Protein 4G2V (pdb70)

Solvent-accessible surface area: 15703 Å² total; per-residue (Å²): 72,56,68,52,0,69,116,47,0,78,62,0,20,124,26,33,160,70,63,58,22,157,37,0,7,64,72,0,63,33,0,52,153,65,21,27,169,73,73,122,13,22,1,3,0,40,0,26,0,0,11,4,18,10,116,40,133,49,46,63,99,0,40,86,47,0,90,93,0,13,70,27,0,124,94,59,58,21,87,78,3,20,0,43,0,1,1,0,9,0,2,0,10,24,55,83,37,72,38,104,82,0,28,91,8,0,64,87,3,5,51,0,2,96,109,67,128,38,102,89,5,12,2,62,0,1,6,2,4,0,9,0,52,3,22,62,4,96,74,165,137,110,99,23,109,67,8,7,72,28,0,10,77,23,0,85,77,3,14,78,28,2,85,88,75,55,53,83,40,7,18,0,44,0,42,0,1,8,0,2,0,22,38,67,41,36,62,42,133,64,0,10,97,4,0,69,64,16,17,88,4,1,107,98,118,53,57,76,43,0,12,21,37,0,18,6,5,0,0,21,0,23,42,124,41,48,63,55,58,51,0,2,80,36,14,79,84,2,11,112,12,0,121,115,75,88,57,110,73,17,20,12,57,4,4,69,28,2,0,53,2,18,53,90,66,61,48,62,66,101,0,20,66,48,3,84,99,15,17,55,5,5,107,121,65,90,51,63,144,11,54,5,37,0,20,151,12,0,11,65,3,32,90,55,92,59,57,64,113,78,7,139,104,28,48,114,31,59,75,145,85,100,45,31,55,10,78,50,11,10,16,92,28,53,22,94,146,143

Structure (mmCIF, N/CA/C/O backbone):
data_4G2V
#
_entry.id   4G2V
#
_cell.length_a   93.835
_cell.length_b   93.835
_cell.length_c   172.863
_cell.angle_alpha   90.00
_cell.angle_beta   90.00
_cell.angle_gamma   120.00
#
_symmetry.space_group_name_H-M   'P 61 2 2'
#
loop_
_entity.id
_entity.type
_entity.pdbx_description
1 polymer 'G-protein-signaling modulator 2'
2 polymer 'peptide from FERM and PDZ domain-containing protein 1'
3 non-polymer GLYCEROL
4 non-polymer 2-[BIS-(2-HYDROXY-ETHYL)-AMINO]-2-HYDROXYMETHYL-PROPANE-1,3-DIOL
5 non-polymer 'CHLORIDE ION'
6 water water
#
loop_
_atom_site.group_PDB
_atom_site.id
_atom_site.type_symbol
_atom_site.label_atom_id
_atom_site.label_alt_id
_atom_site.label_comp_id
_atom_site.label_asym_id
_atom_site.label_entity_id
_atom_site.label_seq_id
_atom_site.pdbx_PDB_ins_code
_atom_site.Cartn_x
_atom_site.Cartn_y
_atom_site.Cartn_z
_atom_site.occupancy
_atom_site.B_iso_or_equiv
_atom_site.auth_seq_id
_atom_site.auth_comp_id
_atom_site.auth_asym_id
_atom_site.auth_atom_id
_atom_site.pdbx_PDB_model_num
ATOM 1 N N . GLY A 1 3 ? -31.049 -32.389 -13.275 1.00 96.57 13 GLY A N 1
ATOM 2 C CA . GLY A 1 3 ? -29.897 -33.269 -13.235 1.00 93.56 13 GLY A CA 1
ATOM 3 C C . GLY A 1 3 ? -28.686 -32.640 -12.570 1.00 91.04 13 GLY A C 1
ATOM 4 O O . GLY A 1 3 ? -27.560 -33.102 -12.749 1.00 92.49 13 GLY A O 1
ATOM 5 N N . SER A 1 4 ? -28.917 -31.583 -11.796 1.00 86.43 14 SER A N 1
ATOM 6 C CA . SER A 1 4 ? -27.834 -30.882 -11.111 1.00 84.65 14 SER A CA 1
ATOM 7 C C . SER A 1 4 ? -27.322 -31.635 -9.881 1.00 82.82 14 SER A C 1
ATOM 8 O O . SER A 1 4 ? -26.110 -31.754 -9.680 1.00 71.83 14 SER A O 1
ATOM 11 N N . ALA A 1 5 ? -28.243 -32.135 -9.059 1.00 89.21 15 ALA A N 1
ATOM 12 C CA . ALA A 1 5 ? -27.875 -32.875 -7.853 1.00 83.44 15 ALA A CA 1
ATOM 13 C C . ALA A 1 5 ? -27.160 -34.168 -8.220 1.00 80.59 15 ALA A C 1
ATOM 14 O O . ALA A 1 5 ? -26.136 -34.513 -7.630 1.00 73.52 15 ALA A O 1
ATOM 16 N N . SER A 1 6 ? -27.712 -34.874 -9.204 1.00 84.06 16 SER A N 1
ATOM 17 C CA . SER A 1 6 ? -27.098 -36.081 -9.742 1.00 82.05 16 SER A CA 1
ATOM 18 C C . SER A 1 6 ? -25.688 -35.779 -10.248 1.00 68.94 16 SER A C 1
ATOM 19 O O . SER A 1 6 ? -24.765 -36.573 -10.066 1.00 64.90 16 SER A O 1
ATOM 22 N N . CYS A 1 7 ? -25.534 -34.625 -10.888 1.00 63.14 17 CYS A N 1
ATOM 23 C CA . CYS A 1 7 ? -24.232 -34.180 -11.366 1.00 65.17 17 CYS A CA 1
ATOM 24 C C . CYS A 1 7 ? -23.304 -33.919 -10.187 1.00 60.90 17 CYS A C 1
ATOM 25 O O . CYS A 1 7 ? -22.185 -34.428 -10.136 1.00 61.62 17 CYS A O 1
ATOM 28 N N . LEU A 1 8 ? -23.782 -33.124 -9.238 1.00 57.40 18 LEU A N 1
ATOM 29 C CA . LEU A 1 8 ? -23.050 -32.878 -8.004 1.00 62.98 18 LEU A CA 1
ATOM 30 C C . LEU A 1 8 ? -22.610 -34.200 -7.371 1.00 60.95 18 LEU A C 1
ATOM 31 O O . LEU A 1 8 ? -21.443 -34.373 -7.021 1.00 63.45 18 LEU A O 1
ATOM 36 N N . GLU A 1 9 ? -23.549 -35.135 -7.246 1.00 53.87 19 GLU A N 1
ATOM 37 C CA . GLU A 1 9 ? -23.272 -36.432 -6.629 1.00 62.51 19 GLU A CA 1
ATOM 38 C C . GLU A 1 9 ? -22.216 -37.243 -7.383 1.00 65.19 19 GLU A C 1
ATOM 39 O O . GLU A 1 9 ? -21.265 -37.748 -6.784 1.00 65.83 19 GLU A O 1
ATOM 45 N N . LEU A 1 10 ? -22.386 -37.368 -8.696 1.00 69.80 20 LEU A N 1
ATOM 46 C CA . LEU A 1 10 ? -21.436 -38.110 -9.519 1.00 65.69 20 LEU A CA 1
ATOM 47 C C . LEU A 1 10 ? -20.029 -37.519 -9.433 1.00 51.20 20 LEU A C 1
ATOM 48 O O . LEU A 1 10 ? -19.039 -38.251 -9.400 1.00 49.68 20 LEU A O 1
ATOM 53 N N . ALA A 1 11 ? -19.941 -36.195 -9.396 1.00 45.31 21 ALA A N 1
ATOM 54 C CA . ALA A 1 11 ? -18.643 -35.534 -9.321 1.00 59.47 21 ALA A CA 1
ATOM 55 C C . ALA A 1 11 ? -17.968 -35.808 -7.973 1.00 61.59 21 ALA A C 1
ATOM 56 O O . ALA A 1 11 ? -16.745 -35.945 -7.894 1.00 52.08 21 ALA A O 1
ATOM 58 N N . LEU A 1 12 ? -18.773 -35.902 -6.919 1.00 62.12 22 LEU A N 1
ATOM 59 C CA . LEU A 1 12 ? -18.257 -36.242 -5.599 1.00 59.30 22 LEU A CA 1
ATOM 60 C C . LEU A 1 12 ? -17.578 -37.607 -5.586 1.00 62.21 22 LEU A C 1
ATOM 61 O O . LEU A 1 12 ? -16.556 -37.788 -4.922 1.00 63.43 22 LEU A O 1
ATOM 66 N N . GLU A 1 13 ? -18.148 -38.568 -6.310 1.00 61.73 23 GLU A N 1
ATOM 67 C CA . GLU A 1 13 ? -17.537 -39.889 -6.414 1.00 57.75 23 GLU A CA 1
ATOM 68 C C . GLU A 1 13 ? -16.187 -39.788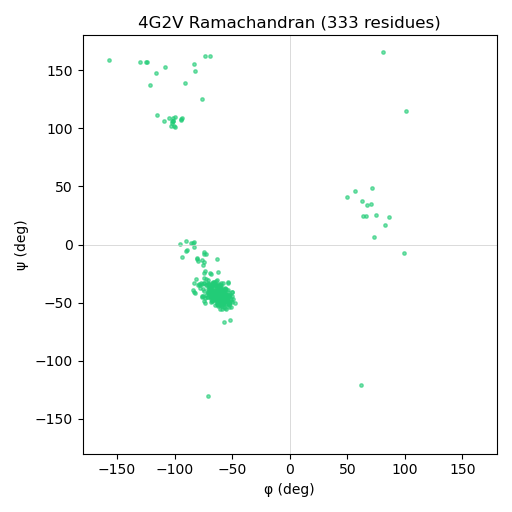 -7.104 1.00 59.75 23 GLU A C 1
ATOM 69 O O . GLU A 1 13 ? -15.202 -40.378 -6.654 1.00 65.61 23 GLU A O 1
ATOM 75 N N . GLY A 1 14 ? -16.154 -39.029 -8.195 1.00 56.89 24 GLY A N 1
ATOM 76 C CA . GLY A 1 14 ? -14.935 -38.826 -8.955 1.00 53.24 24 GLY A CA 1
ATOM 77 C C . GLY A 1 14 ? -13.844 -38.179 -8.126 1.00 55.65 24 GLY A C 1
ATOM 78 O O . GLY A 1 14 ? -12.698 -38.630 -8.143 1.00 62.32 24 GLY A O 1
ATOM 79 N N . GLU A 1 15 ? -14.201 -37.124 -7.398 1.00 55.81 25 GLU A N 1
ATOM 80 C CA . GLU A 1 15 ? -13.258 -36.457 -6.502 1.00 60.77 25 GLU A CA 1
ATOM 81 C C . GLU A 1 15 ? -12.689 -37.435 -5.489 1.00 58.17 25 GLU A C 1
ATOM 82 O O . GLU A 1 15 ? -11.488 -37.449 -5.226 1.00 58.02 25 GLU A O 1
ATOM 88 N N . ARG A 1 16 ? -13.565 -38.251 -4.920 1.00 56.67 26 ARG A N 1
ATOM 89 C CA . ARG A 1 16 ? -13.154 -39.210 -3.911 1.00 63.44 26 ARG A CA 1
ATOM 90 C C . ARG A 1 16 ? -12.159 -40.202 -4.498 1.00 69.89 26 ARG A C 1
ATOM 91 O O . ARG A 1 16 ? -11.120 -40.480 -3.900 1.00 72.07 26 ARG A O 1
ATOM 99 N N . LEU A 1 17 ? -12.480 -40.722 -5.678 1.00 67.47 27 LEU A N 1
ATOM 100 C CA . LEU A 1 17 ? -11.660 -41.747 -6.315 1.00 64.88 27 LEU A CA 1
ATOM 101 C C . LEU A 1 17 ? -10.285 -41.237 -6.735 1.00 62.05 27 LEU A C 1
ATOM 102 O O . LEU A 1 17 ? -9.285 -41.941 -6.595 1.00 66.28 27 LEU A O 1
ATOM 107 N N . CYS A 1 18 ? -10.232 -40.013 -7.248 1.00 60.50 28 CYS A N 1
ATOM 108 C CA . CYS A 1 18 ? -8.961 -39.438 -7.675 1.00 67.28 28 CYS A CA 1
ATOM 109 C C . CYS A 1 18 ? -8.062 -39.168 -6.479 1.00 68.87 28 CYS A C 1
ATOM 110 O O . CYS A 1 18 ? -6.860 -39.431 -6.527 1.00 72.72 28 CYS A O 1
ATOM 113 N N . LYS A 1 19 ? -8.651 -38.638 -5.411 1.00 66.55 29 LYS A N 1
ATOM 114 C CA . LYS A 1 19 ? -7.936 -38.455 -4.154 1.00 67.28 29 LYS A CA 1
ATOM 115 C C . LYS A 1 19 ? -7.584 -39.828 -3.598 1.00 76.31 29 LYS A C 1
ATOM 116 O O . LYS A 1 19 ? -6.526 -40.020 -2.998 1.00 70.48 29 LYS A O 1
ATOM 122 N N . SER A 1 20 ? -8.478 -40.785 -3.830 1.00 83.85 30 SER A N 1
ATOM 123 C CA . SER A 1 20 ? -8.271 -42.170 -3.425 1.00 84.86 30 SER A CA 1
ATOM 124 C C . SER A 1 20 ? -7.072 -42.797 -4.133 1.00 84.28 30 SER A C 1
ATOM 125 O O . SER A 1 20 ? -6.611 -43.873 -3.755 1.00 79.32 30 SER A O 1
ATOM 128 N N . GLY A 1 21 ? -6.575 -42.128 -5.166 1.00 88.67 31 GLY A N 1
ATOM 129 C CA . GLY A 1 21 ? -5.403 -42.606 -5.873 1.00 88.23 31 GLY A CA 1
ATOM 130 C C . GLY A 1 21 ? -5.717 -43.347 -7.157 1.00 86.62 31 GLY A C 1
ATOM 131 O O . GLY A 1 21 ? -4.811 -43.701 -7.912 1.00 86.78 31 GLY A O 1
ATOM 132 N N . ASP A 1 22 ? -6.996 -43.596 -7.413 1.00 85.18 32 ASP A N 1
ATOM 133 C CA . ASP A 1 22 ? -7.372 -44.205 -8.678 1.00 88.04 32 ASP A CA 1
ATOM 134 C C . ASP A 1 22 ? -8.083 -43.186 -9.567 1.00 80.31 32 ASP A C 1
ATOM 135 O O . ASP A 1 22 ? -9.249 -42.854 -9.349 1.00 75.05 32 ASP A O 1
ATOM 140 N N . CYS A 1 23 ? -7.377 -42.725 -10.595 1.00 74.05 33 CYS A N 1
ATOM 141 C CA . CYS A 1 23 ? -7.916 -41.729 -11.514 1.00 68.76 33 CYS A CA 1
ATOM 142 C C . CYS A 1 23 ? -8.821 -42.343 -12.583 1.00 59.74 33 CYS A C 1
ATOM 143 O O . CYS A 1 23 ? -9.748 -41.696 -13.069 1.00 54.15 33 CYS A O 1
ATOM 146 N N . ARG A 1 24 ? -8.553 -43.593 -12.943 1.00 58.93 34 ARG A N 1
ATOM 147 C CA . ARG A 1 24 ? -9.332 -44.262 -13.979 1.00 67.09 34 ARG A CA 1
ATOM 148 C C . ARG A 1 24 ? -10.833 -44.207 -13.692 1.00 66.87 34 ARG A C 1
ATOM 149 O O . ARG A 1 24 ? -11.612 -43.758 -14.532 1.00 72.43 34 ARG A O 1
ATOM 157 N N . ALA A 1 25 ? -11.234 -44.651 -12.504 1.00 61.27 35 ALA A N 1
ATOM 158 C CA . ALA A 1 25 ? -12.651 -44.680 -12.144 1.00 61.79 35 ALA A CA 1
ATOM 159 C C . ALA A 1 25 ? -13.215 -43.280 -11.913 1.00 62.13 35 ALA A C 1
ATOM 160 O O . ALA A 1 25 ? -14.335 -42.977 -12.324 1.00 64.60 35 ALA A O 1
ATOM 162 N N . GLY A 1 26 ? -12.439 -42.431 -11.248 1.00 61.44 36 GLY A N 1
ATOM 163 C CA . GLY A 1 26 ? -12.856 -41.063 -11.004 1.00 57.74 36 GLY A CA 1
ATOM 164 C C . GLY A 1 26 ? -13.203 -40.353 -12.297 1.00 56.60 36 GLY A C 1
ATOM 165 O O . GLY A 1 26 ? -14.228 -39.674 -12.390 1.00 56.39 36 GLY A O 1
ATOM 166 N N . VAL A 1 27 ? -12.345 -40.513 -13.299 1.00 56.06 37 VAL A N 1
ATOM 167 C CA . VAL A 1 27 ? -12.592 -39.936 -14.613 1.00 51.52 37 VAL A CA 1
ATOM 168 C C . VAL A 1 27 ? -13.970 -40.327 -15.130 1.00 52.62 37 VAL A C 1
ATOM 169 O O . VAL A 1 27 ? -14.744 -39.470 -15.552 1.00 56.82 37 VAL A O 1
ATOM 173 N N . SER A 1 28 ? -14.275 -41.623 -15.088 1.00 51.33 38 SER A N 1
ATOM 174 C CA . SER A 1 28 ? -15.562 -42.120 -15.571 1.00 55.05 38 SER A CA 1
ATOM 175 C C . SER A 1 28 ? -16.731 -41.450 -14.856 1.00 56.58 38 SER A C 1
ATOM 176 O O . SER A 1 28 ? -17.753 -41.146 -15.473 1.00 59.15 38 SER A O 1
ATOM 179 N N . PHE A 1 29 ? -16.579 -41.225 -13.554 1.00 50.11 39 PHE A N 1
ATOM 180 C CA . PHE A 1 29 ? -17.614 -40.559 -12.771 1.00 53.01 39 PHE A CA 1
ATOM 181 C C . PHE A 1 29 ? -17.710 -39.067 -13.089 1.00 54.97 39 PHE A C 1
ATOM 182 O O . PHE A 1 29 ? -18.799 -38.495 -13.064 1.00 60.21 39 PHE A O 1
ATOM 190 N N . PHE A 1 30 ? -16.576 -38.436 -13.379 1.00 54.61 40 PHE A N 1
ATOM 191 C CA . PHE A 1 30 ? -16.591 -37.054 -13.855 1.00 53.34 40 PHE A CA 1
ATOM 192 C C . PHE A 1 30 ? -17.249 -36.975 -15.227 1.00 50.06 40 PHE A C 1
ATOM 193 O O . PHE A 1 30 ? -18.054 -36.080 -15.490 1.00 49.85 40 PHE A O 1
ATOM 201 N N . GLU A 1 31 ? -16.904 -37.915 -16.100 1.00 45.79 41 GLU A N 1
ATOM 202 C CA . GLU A 1 31 ? -17.473 -37.941 -17.445 1.00 53.25 41 GLU A CA 1
ATOM 203 C C . GLU A 1 31 ? -18.965 -38.213 -17.369 1.00 58.39 41 GLU A C 1
ATOM 204 O O . GLU A 1 31 ? -19.737 -37.725 -18.188 1.00 58.19 41 GLU A O 1
ATOM 210 N N . ALA A 1 32 ? -19.362 -38.998 -16.373 1.00 65.58 42 ALA A N 1
ATOM 211 C CA . ALA A 1 32 ? -20.769 -39.246 -16.117 1.00 64.21 42 ALA A CA 1
ATOM 212 C C . ALA A 1 32 ? -21.438 -37.945 -15.702 1.00 57.83 42 ALA A C 1
ATOM 213 O O . ALA A 1 32 ? -22.502 -37.587 -16.209 1.00 58.61 42 ALA A O 1
ATOM 215 N N . ALA A 1 33 ? -20.802 -37.237 -14.777 1.00 53.23 43 ALA A N 1
ATOM 216 C CA . ALA A 1 33 ? -21.334 -35.973 -14.292 1.00 51.36 43 ALA A CA 1
ATOM 217 C C . ALA A 1 33 ? -21.527 -35.006 -15.453 1.00 60.51 43 ALA A C 1
ATOM 218 O O . ALA A 1 33 ? -22.565 -34.356 -15.561 1.00 70.13 43 ALA A O 1
ATOM 220 N N . VAL A 1 34 ? -20.527 -34.921 -16.326 1.00 58.77 44 VAL A N 1
ATOM 221 C CA . VAL A 1 34 ? -20.625 -34.080 -17.514 1.00 61.38 44 VAL A CA 1
ATOM 222 C C . VAL A 1 34 ? -21.820 -34.496 -18.365 1.00 56.74 44 VAL A C 1
ATOM 223 O O . VAL A 1 34 ? -22.602 -33.656 -18.809 1.00 61.52 44 VAL A O 1
ATOM 227 N N . GLN A 1 35 ? -21.949 -35.798 -18.589 1.00 54.42 45 GLN A N 1
ATOM 228 C CA . GLN A 1 35 ? -23.029 -36.340 -19.409 1.00 54.75 45 GLN A CA 1
ATOM 229 C C . GLN A 1 35 ? -24.408 -35.988 -18.851 1.00 55.99 45 GLN A C 1
ATOM 230 O O . GLN A 1 35 ? -25.356 -35.777 -19.606 1.00 58.66 45 GLN A O 1
ATOM 236 N N . VAL A 1 36 ? -24.515 -35.933 -17.526 1.00 60.83 46 VAL A N 1
ATOM 237 C CA . VAL A 1 36 ? -25.761 -35.551 -16.872 1.00 63.55 46 VAL A CA 1
ATOM 238 C C . VAL A 1 36 ? -26.004 -34.046 -16.962 1.00 65.16 46 VAL A C 1
ATOM 239 O O . VAL A 1 36 ? -27.137 -33.601 -17.149 1.00 71.84 46 VAL A O 1
ATOM 243 N N . GLY A 1 37 ? -24.936 -33.268 -16.827 1.00 61.75 47 GLY A N 1
ATOM 244 C CA . GLY A 1 37 ? -25.016 -31.826 -16.984 1.00 58.14 47 GLY A CA 1
ATOM 245 C C . GLY A 1 37 ? -25.532 -31.072 -15.771 1.00 58.54 47 GLY A C 1
ATOM 246 O O . GLY A 1 37 ? -26.088 -31.664 -14.842 1.00 51.71 47 GLY A O 1
ATOM 247 N N . THR A 1 38 ? -25.331 -29.757 -15.782 1.00 56.27 48 THR A N 1
ATOM 248 C CA . THR A 1 38 ? -25.822 -28.880 -14.724 1.00 60.50 48 THR A CA 1
ATOM 249 C C . THR A 1 38 ? -25.974 -27.453 -15.227 1.00 60.68 48 THR A C 1
ATOM 250 O O . THR A 1 38 ? -25.332 -27.055 -16.197 1.00 61.17 48 THR A O 1
ATOM 254 N N . GLU A 1 39 ? -26.796 -26.673 -14.537 1.00 66.45 49 GLU A N 1
ATOM 255 C CA . GLU A 1 39 ? -27.004 -25.280 -14.905 1.00 71.59 49 GLU A CA 1
ATOM 256 C C . GLU A 1 39 ? -25.985 -24.372 -14.212 1.00 67.69 49 GLU A C 1
ATOM 257 O O . GLU A 1 39 ? -25.924 -23.174 -14.484 1.00 65.00 49 GLU A O 1
ATOM 263 N N . ASP A 1 40 ? -25.167 -24.952 -13.337 1.00 67.30 50 ASP A N 1
ATOM 264 C CA . ASP A 1 40 ? -24.185 -24.173 -12.593 1.00 70.37 50 ASP A CA 1
ATOM 265 C C . ASP A 1 40 ? -22.811 -24.311 -13.241 1.00 61.33 50 ASP A C 1
ATOM 266 O O . ASP A 1 40 ? -22.168 -25.359 -13.160 1.00 52.09 50 ASP A O 1
ATOM 271 N N . LEU A 1 41 ? -22.355 -23.226 -13.857 1.00 60.89 51 LEU A N 1
ATOM 272 C CA . LEU A 1 41 ? -21.159 -23.260 -14.688 1.00 58.08 51 LEU A CA 1
ATOM 273 C C . LEU A 1 41 ? -19.872 -23.357 -13.870 1.00 56.02 51 LEU A C 1
ATOM 274 O O . LEU A 1 41 ? -18.846 -23.808 -14.372 1.00 55.42 51 LEU A O 1
ATOM 279 N N . LYS A 1 42 ? -19.927 -22.945 -12.609 1.00 62.40 52 LYS A N 1
ATOM 280 C CA . LYS A 1 42 ? -18.754 -23.043 -11.749 1.00 59.74 52 LYS A CA 1
ATOM 281 C C . LYS A 1 42 ? -18.516 -24.494 -11.338 1.00 53.68 52 LYS A C 1
ATOM 282 O O . LYS A 1 42 ? -17.379 -24.903 -11.108 1.00 55.88 52 LYS A O 1
ATOM 288 N N . THR A 1 43 ? -19.593 -25.270 -11.262 1.00 53.86 53 THR A N 1
ATOM 289 C CA . THR A 1 43 ? -19.490 -26.695 -10.965 1.00 47.52 53 THR A CA 1
ATOM 290 C C . THR A 1 43 ? -18.895 -27.443 -12.151 1.00 51.34 53 THR A C 1
ATOM 291 O O . THR A 1 43 ? -18.017 -28.288 -11.980 1.00 54.04 53 THR A O 1
ATOM 295 N N . LEU A 1 44 ? -19.376 -27.126 -13.352 1.00 50.86 54 LEU A N 1
ATOM 296 C CA . LEU A 1 44 ? -18.816 -27.693 -14.578 1.00 47.49 54 LEU A CA 1
ATOM 297 C C . LEU A 1 44 ? -17.334 -27.365 -14.693 1.00 42.44 54 LEU A C 1
ATOM 298 O O . LEU A 1 44 ? -16.519 -28.225 -15.027 1.00 44.17 54 LEU A O 1
ATOM 303 N N . SER A 1 45 ? -16.998 -26.110 -14.419 1.00 40.36 55 SER A N 1
ATOM 304 C CA . SER A 1 45 ? -15.612 -25.666 -14.401 1.00 45.51 55 SER A CA 1
ATOM 305 C C . SER A 1 45 ? -14.760 -26.581 -13.523 1.00 43.19 55 SER A C 1
ATOM 306 O O . SER A 1 45 ? -13.735 -27.109 -13.968 1.00 41.70 55 SER A O 1
ATOM 309 N N . ALA A 1 46 ? -15.193 -26.774 -12.279 1.00 34.06 56 ALA A N 1
ATOM 310 C CA . ALA A 1 46 ? -14.472 -27.629 -11.342 1.00 36.18 56 ALA A CA 1
ATOM 311 C C . ALA A 1 46 ? -14.326 -29.031 -11.911 1.00 39.35 56 ALA A C 1
ATOM 312 O O . ALA A 1 46 ? -13.269 -29.654 -11.808 1.00 42.39 56 ALA A O 1
ATOM 314 N N . ILE A 1 47 ? -15.399 -29.522 -12.516 1.00 38.86 57 ILE A N 1
ATOM 315 C CA . ILE A 1 47 ? -15.392 -30.840 -13.130 1.00 45.36 57 ILE A CA 1
ATOM 316 C C . ILE A 1 47 ? -14.389 -30.927 -14.279 1.00 38.65 57 ILE A C 1
ATOM 317 O O . ILE A 1 47 ? -13.582 -31.855 -14.336 1.00 39.44 57 ILE A O 1
ATOM 322 N N . TYR A 1 48 ? -14.437 -29.954 -15.184 1.00 41.65 58 TYR A N 1
ATOM 323 C CA . TYR A 1 48 ? -13.466 -29.874 -16.274 1.00 41.43 58 TYR A CA 1
ATOM 324 C C . TYR A 1 48 ? -12.039 -29.871 -15.735 1.00 39.85 58 TYR A C 1
ATOM 325 O O . TYR A 1 48 ? -11.172 -30.598 -16.225 1.00 38.51 58 TYR A O 1
ATOM 334 N N . SER A 1 49 ? -11.802 -29.041 -14.724 1.00 38.03 59 SER A N 1
ATOM 335 C CA . SER A 1 49 ? -10.469 -28.900 -14.156 1.00 35.56 59 SER A CA 1
ATOM 336 C C . SER A 1 49 ? -9.950 -30.228 -13.614 1.00 36.07 59 SER A C 1
ATOM 337 O O . SER A 1 49 ? -8.781 -30.567 -13.794 1.00 43.25 59 SER A O 1
ATOM 340 N N . GLN A 1 50 ? -10.822 -30.983 -12.957 1.00 33.62 60 GLN A N 1
ATOM 341 C CA . GLN A 1 50 ? -10.416 -32.256 -12.366 1.00 42.41 60 GLN A CA 1
ATOM 342 C C . GLN A 1 50 ? -10.260 -33.363 -13.406 1.00 43.04 60 GLN A C 1
ATOM 343 O O . GLN A 1 50 ? -9.388 -34.222 -13.276 1.00 48.15 60 GLN A O 1
ATOM 349 N N . LEU A 1 51 ? -11.089 -33.333 -14.446 1.00 40.50 61 LEU A N 1
ATOM 350 C CA . LEU A 1 51 ? -10.878 -34.221 -15.584 1.00 44.26 61 LEU A CA 1
ATOM 351 C C . LEU A 1 51 ? -9.503 -33.966 -16.199 1.00 44.67 61 LEU A C 1
ATOM 352 O O . LEU A 1 51 ? -8.787 -34.904 -16.555 1.00 44.69 61 LEU A O 1
ATOM 357 N N . GLY A 1 52 ? -9.130 -32.693 -16.294 1.00 38.20 62 GLY A N 1
ATOM 358 C CA . GLY A 1 52 ? -7.848 -32.314 -16.859 1.00 40.16 62 GLY A CA 1
ATOM 359 C C . GLY A 1 52 ? -6.659 -32.792 -16.046 1.00 39.81 62 GLY A C 1
ATOM 360 O O . GLY A 1 52 ? -5.670 -33.281 -16.599 1.00 39.89 62 GLY A O 1
ATOM 361 N N . ASN A 1 53 ? -6.746 -32.650 -14.728 1.00 35.00 63 ASN A N 1
ATOM 362 C CA . ASN A 1 53 ? -5.663 -33.092 -13.851 1.00 37.43 63 ASN A CA 1
ATOM 363 C C . ASN A 1 53 ? -5.522 -34.606 -13.813 1.00 36.53 63 ASN A C 1
ATOM 364 O O . ASN A 1 53 ? -4.411 -35.134 -13.838 1.00 40.05 63 ASN A O 1
ATOM 369 N N . ALA A 1 54 ? -6.651 -35.302 -13.767 1.00 37.94 64 ALA A N 1
ATOM 370 C CA . ALA A 1 54 ? -6.649 -36.759 -13.796 1.00 41.63 64 ALA A CA 1
ATOM 371 C C . ALA A 1 54 ? -6.015 -37.293 -15.084 1.00 47.39 64 ALA A C 1
ATOM 372 O O . ALA A 1 54 ? -5.135 -38.158 -15.045 1.00 46.46 64 ALA A O 1
A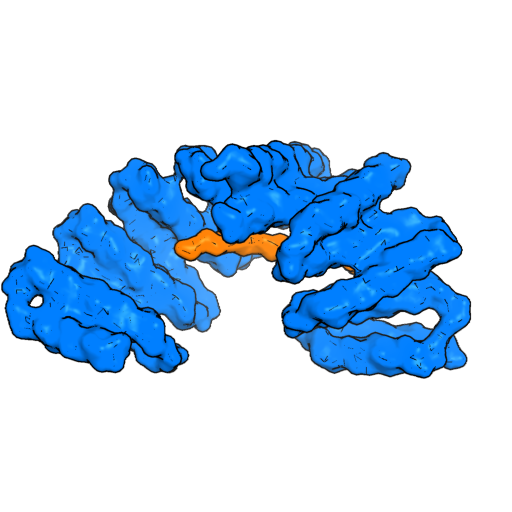TOM 374 N N . TYR A 1 55 ? -6.454 -36.778 -16.227 1.00 44.80 65 TYR A N 1
ATOM 375 C CA . TYR A 1 55 ? -5.896 -37.244 -17.494 1.00 44.42 65 TYR A CA 1
ATOM 376 C C . TYR A 1 55 ? -4.423 -36.894 -17.604 1.00 45.48 65 TYR A C 1
ATOM 377 O O . TYR A 1 55 ? -3.637 -37.647 -18.184 1.00 41.23 65 TYR A O 1
ATOM 386 N N . PHE A 1 56 ? -4.051 -35.753 -17.033 1.00 45.45 66 PHE A N 1
ATOM 387 C CA . PHE A 1 56 ? -2.653 -35.349 -16.989 1.00 48.85 66 PHE A CA 1
ATOM 388 C C . PHE A 1 56 ? -1.847 -36.362 -16.182 1.00 50.97 66 PHE A C 1
ATOM 389 O O . PHE A 1 56 ? -0.760 -36.776 -16.588 1.00 48.35 66 PHE A O 1
ATOM 397 N N . TYR A 1 57 ? -2.390 -36.759 -15.036 1.00 48.84 67 TYR A N 1
ATOM 398 C CA . TYR A 1 57 ? -1.711 -37.716 -14.175 1.00 54.55 67 TYR A CA 1
ATOM 399 C C . TYR A 1 57 ? -1.801 -39.124 -14.753 1.00 47.08 67 TYR A C 1
ATOM 400 O O . TYR A 1 57 ? -0.937 -39.959 -14.499 1.00 48.04 67 TYR A O 1
ATOM 409 N N . LEU A 1 58 ? -2.824 -39.361 -15.570 1.00 49.06 68 LEU A N 1
ATOM 410 C CA . LEU A 1 58 ? -2.960 -40.626 -16.291 1.00 54.41 68 LEU A CA 1
ATOM 411 C C . LEU A 1 58 ? -2.130 -40.610 -17.572 1.00 52.53 68 LEU A C 1
ATOM 412 O O . LEU A 1 58 ? -2.135 -41.570 -18.343 1.00 52.56 68 LEU A O 1
ATOM 417 N N . HIS A 1 59 ? -1.417 -39.509 -17.787 1.00 52.64 69 HIS A N 1
ATOM 418 C CA . HIS A 1 59 ? -0.539 -39.356 -18.941 1.00 58.38 69 HIS A CA 1
ATOM 419 C C . HIS A 1 59 ? -1.268 -39.310 -20.286 1.00 55.73 69 HIS A C 1
ATOM 420 O O . HIS A 1 59 ? -0.674 -39.619 -21.323 1.00 49.26 69 HIS A O 1
ATOM 427 N N . ASP A 1 60 ? -2.536 -38.912 -20.294 1.00 48.18 70 ASP A N 1
ATOM 428 C CA . ASP A 1 60 ? -3.138 -38.594 -21.571 1.00 45.06 70 ASP A CA 1
ATOM 429 C C . ASP A 1 60 ? -3.147 -37.080 -21.613 1.00 43.93 70 ASP A C 1
ATOM 430 O O . ASP A 1 60 ? -4.052 -36.431 -21.085 1.00 44.46 70 ASP A O 1
ATOM 435 N N . TYR A 1 61 ? -2.192 -36.530 -22.348 1.00 34.05 71 TYR A N 1
ATOM 436 C CA . TYR A 1 61 ? -1.950 -35.097 -22.331 1.00 31.66 71 TYR A CA 1
ATOM 437 C C . TYR A 1 61 ? -2.875 -34.345 -23.267 1.00 41.25 71 TYR A C 1
ATOM 438 O O . TYR A 1 61 ? -3.257 -33.205 -22.994 1.00 35.95 71 TYR A O 1
ATOM 447 N N . ALA A 1 62 ? -3.223 -35.001 -24.373 1.00 40.94 72 ALA A N 1
ATOM 448 C CA . ALA A 1 62 ? -4.137 -34.434 -25.354 1.00 43.75 72 ALA A CA 1
ATOM 449 C C . ALA A 1 62 ? -5.474 -34.122 -24.690 1.00 40.37 72 ALA A C 1
ATOM 450 O O . ALA A 1 62 ? -6.010 -33.026 -24.849 1.00 36.22 72 ALA A O 1
ATOM 452 N N . LYS A 1 63 ? -5.996 -35.082 -23.931 1.00 41.34 73 LYS A N 1
ATOM 453 C CA . LYS A 1 63 ? -7.249 -34.880 -23.208 1.00 47.79 73 LYS A CA 1
ATOM 454 C C . LYS A 1 63 ? -7.109 -33.887 -22.050 1.00 45.99 73 LYS A C 1
ATOM 455 O O . LYS A 1 63 ? -8.022 -33.105 -21.778 1.00 41.34 73 LYS A O 1
ATOM 461 N N . ALA A 1 64 ? -5.969 -33.914 -21.369 1.00 38.79 74 ALA A N 1
ATOM 462 C CA . ALA A 1 64 ? -5.724 -32.946 -20.308 1.00 39.56 74 ALA A CA 1
ATOM 463 C C . ALA A 1 64 ? -5.756 -31.546 -20.906 1.00 40.27 74 ALA A C 1
ATOM 464 O O . ALA A 1 64 ? -6.313 -30.621 -20.319 1.00 36.92 74 ALA A O 1
ATOM 466 N N . LEU A 1 65 ? -5.171 -31.404 -22.092 1.00 38.90 75 LEU A N 1
ATOM 467 C CA . LEU A 1 65 ? -5.157 -30.121 -22.782 1.00 40.56 75 LEU A CA 1
ATOM 468 C C . LEU A 1 65 ? -6.564 -29.628 -23.106 1.00 37.55 75 LEU A C 1
ATOM 469 O O . LEU A 1 65 ? -6.883 -28.464 -22.872 1.00 34.06 75 LEU A O 1
ATOM 474 N N . GLU A 1 66 ? -7.403 -30.505 -23.653 1.00 39.23 76 GLU A N 1
ATOM 475 C CA . GLU A 1 66 ? -8.758 -30.104 -24.023 1.00 38.58 76 GLU A CA 1
ATOM 476 C C . GLU A 1 66 ? -9.546 -29.652 -22.801 1.00 37.64 76 GLU A C 1
ATOM 477 O O . GLU A 1 66 ? -10.171 -28.590 -22.820 1.00 38.26 76 GLU A O 1
ATOM 483 N N . TYR A 1 67 ? -9.513 -30.452 -21.738 1.00 33.32 77 TYR A N 1
ATOM 484 C CA . TYR A 1 67 ? -10.295 -30.137 -20.544 1.00 32.56 77 TYR A CA 1
ATOM 485 C C . TYR A 1 67 ? -9.877 -28.830 -19.883 1.00 37.61 77 TYR A C 1
ATOM 486 O O . TYR A 1 67 ? -10.725 -28.024 -19.496 1.00 36.58 77 TYR A O 1
ATOM 495 N N . HIS A 1 68 ? -8.572 -28.613 -19.765 1.00 37.60 78 HIS A N 1
ATOM 496 C CA . HIS A 1 68 ? -8.082 -27.392 -19.148 1.00 36.50 78 HIS A CA 1
ATOM 497 C C . HIS A 1 68 ? -8.434 -26.188 -20.008 1.00 38.22 78 HIS A C 1
ATOM 498 O O . HIS A 1 68 ? -8.700 -25.098 -19.497 1.00 34.04 78 HIS A O 1
ATOM 505 N N . HIS A 1 69 ? -8.474 -26.405 -21.318 1.00 36.17 79 HIS A N 1
ATOM 506 C CA . HIS A 1 69 ? -8.811 -25.346 -22.256 1.00 37.74 79 HIS A CA 1
ATOM 507 C C . HIS A 1 69 ? -10.278 -24.943 -22.131 1.00 37.84 79 HIS A C 1
ATOM 508 O O . HIS A 1 69 ? -10.610 -23.757 -22.175 1.00 36.52 79 HIS A O 1
ATOM 515 N N . HIS A 1 70 ? -11.152 -25.936 -21.979 1.00 37.72 80 HIS A N 1
ATOM 516 C CA . HIS A 1 70 ? -12.567 -25.680 -21.720 1.00 34.77 80 HIS A CA 1
ATOM 517 C C . HIS A 1 70 ? -12.753 -24.928 -20.408 1.00 36.07 80 HIS A C 1
ATOM 518 O O . HIS A 1 70 ? -13.518 -23.964 -20.341 1.00 38.51 80 HIS A O 1
ATOM 525 N N . ASP A 1 71 ? -12.053 -25.385 -19.369 1.00 31.27 81 ASP A N 1
ATOM 526 C CA . ASP A 1 71 ? -12.082 -24.745 -18.053 1.00 35.76 81 ASP A CA 1
ATOM 527 C C . ASP A 1 71 ? -11.658 -23.283 -18.157 1.00 38.58 81 ASP A C 1
ATOM 528 O O . ASP A 1 71 ? -12.346 -22.391 -17.648 1.00 28.80 81 ASP A O 1
ATOM 533 N N . LEU A 1 72 ? -10.528 -23.046 -18.823 1.00 34.25 82 LEU A N 1
ATOM 534 C CA . LEU A 1 72 ? -10.035 -21.693 -19.028 1.00 32.47 82 LEU A CA 1
ATOM 535 C C . LEU A 1 72 ? -11.096 -20.813 -19.680 1.00 41.38 82 LEU A C 1
ATOM 536 O O . LEU A 1 72 ? -11.356 -19.699 -19.215 1.00 42.01 82 LEU A O 1
ATOM 541 N N . THR A 1 73 ? -11.710 -21.317 -20.751 1.00 32.13 83 THR A N 1
ATOM 542 C CA . THR A 1 73 ? -12.701 -20.543 -21.493 1.00 36.33 83 THR A CA 1
ATOM 543 C C . THR A 1 73 ? -13.912 -20.241 -20.626 1.00 36.13 83 THR A C 1
ATOM 544 O O . THR A 1 73 ? -14.446 -19.130 -20.637 1.00 36.60 83 THR A O 1
ATOM 548 N N . LEU A 1 74 ? -14.351 -21.244 -19.880 1.00 37.18 84 LEU A N 1
ATOM 549 C CA . LEU A 1 74 ? -15.524 -21.090 -19.043 1.00 43.31 84 LEU A CA 1
ATOM 550 C C . LEU A 1 74 ? -15.229 -20.116 -17.901 1.00 43.49 84 LEU A C 1
ATOM 551 O O . LEU A 1 74 ? -16.068 -19.280 -17.549 1.00 39.21 84 LEU A O 1
ATOM 556 N N . ALA A 1 75 ? -14.026 -20.212 -17.342 1.00 40.44 85 ALA A N 1
ATOM 557 C CA . ALA A 1 75 ? -13.614 -19.319 -16.260 1.00 43.91 85 ALA A CA 1
ATOM 558 C C . ALA A 1 75 ? -13.729 -17.854 -16.675 1.00 43.60 85 ALA A C 1
ATOM 559 O O . ALA A 1 75 ? -14.096 -17.001 -15.867 1.00 44.38 85 ALA A O 1
ATOM 561 N N . ARG A 1 76 ? -13.409 -17.571 -17.938 1.00 39.09 86 ARG A N 1
ATOM 562 C CA . ARG A 1 76 ? -13.526 -16.223 -18.492 1.00 40.87 86 ARG A CA 1
ATOM 563 C C . ARG A 1 76 ? -14.992 -15.855 -18.723 1.00 44.21 86 ARG A C 1
ATOM 564 O O . ARG A 1 76 ? -15.434 -14.759 -18.372 1.00 44.40 86 ARG A O 1
ATOM 572 N N . THR A 1 77 ? -15.734 -16.790 -19.311 1.00 37.21 87 THR A N 1
ATOM 573 C CA . THR A 1 77 ? -17.165 -16.640 -19.560 1.00 43.68 87 THR A CA 1
ATOM 574 C C . THR A 1 77 ? -17.909 -16.175 -18.308 1.00 49.54 87 THR A C 1
ATOM 575 O O . THR A 1 77 ? -18.734 -15.262 -18.364 1.00 48.67 87 THR A O 1
ATOM 579 N N . ILE A 1 78 ? -17.624 -16.819 -17.181 1.00 45.60 88 ILE A N 1
ATOM 580 C CA . ILE A 1 78 ? -18.311 -16.494 -15.933 1.00 51.55 88 ILE A CA 1
ATOM 581 C C . ILE A 1 78 ? -17.595 -15.404 -15.134 1.00 52.34 88 ILE A C 1
ATOM 582 O O . ILE A 1 78 ? -18.097 -14.948 -14.109 1.00 58.30 88 ILE A O 1
ATOM 587 N N . GLY A 1 79 ? -16.425 -14.991 -15.610 1.00 43.77 89 GLY A N 1
ATOM 588 C CA . GLY A 1 79 ? -15.661 -13.944 -14.958 1.00 40.72 89 GLY A CA 1
ATOM 589 C C . GLY A 1 79 ? -15.053 -14.377 -13.634 1.00 50.79 89 GLY A C 1
ATOM 590 O O . GLY A 1 79 ? -14.951 -13.579 -12.701 1.00 46.78 89 GLY A O 1
ATOM 591 N N . ASP A 1 80 ? -14.643 -15.640 -13.549 1.00 46.67 90 ASP A N 1
ATOM 592 C CA . ASP A 1 80 ? -14.027 -16.149 -12.333 1.00 46.41 90 ASP A CA 1
ATOM 593 C C . ASP A 1 80 ? -12.513 -16.032 -12.480 1.00 49.47 90 ASP A C 1
ATOM 594 O O . ASP A 1 80 ? -11.881 -16.836 -13.166 1.00 48.62 90 ASP A O 1
ATOM 599 N N . GLN A 1 81 ? -11.925 -15.084 -11.756 1.00 45.37 91 GLN A N 1
ATOM 600 C CA . GLN A 1 81 ? -10.528 -14.722 -11.978 1.00 46.20 91 GLN A CA 1
ATOM 601 C C . GLN A 1 81 ? -9.555 -15.762 -11.441 1.00 42.85 91 GLN A C 1
ATOM 602 O O . GLN A 1 81 ? -8.623 -16.167 -12.136 1.00 43.60 91 GLN A O 1
ATOM 608 N N . LEU A 1 82 ? -9.769 -16.182 -10.198 1.00 37.16 92 LEU A N 1
ATOM 609 C CA . LEU A 1 82 ? -8.954 -17.233 -9.609 1.00 41.73 92 LEU A CA 1
ATOM 610 C C . LEU A 1 82 ? -9.058 -18.496 -10.460 1.00 38.06 92 LEU A C 1
ATOM 611 O O . LEU A 1 82 ? -8.045 -19.120 -10.781 1.00 46.99 92 LEU A O 1
ATOM 616 N N . GLY A 1 83 ? -10.285 -18.860 -10.828 1.00 30.48 93 GLY A N 1
ATOM 617 C CA . GLY A 1 83 ? -10.519 -19.971 -11.737 1.00 33.62 93 GLY A CA 1
ATOM 618 C C . GLY A 1 83 ? -9.778 -19.837 -13.060 1.00 34.67 93 GLY A C 1
ATOM 619 O O . GLY A 1 83 ? -9.278 -20.822 -13.601 1.00 35.79 93 GLY A O 1
ATOM 620 N N . GLU A 1 84 ? -9.698 -18.620 -13.589 1.00 31.84 94 GLU A N 1
ATOM 621 C CA . GLU A 1 84 ? -8.979 -18.409 -14.841 1.00 31.42 94 GLU A CA 1
ATOM 622 C C . GLU A 1 84 ? -7.483 -18.629 -14.631 1.00 31.50 94 GLU A C 1
ATOM 623 O O . GLU A 1 84 ? -6.825 -19.295 -15.431 1.00 30.04 94 GLU A O 1
ATOM 629 N N . ALA A 1 85 ? -6.954 -18.074 -13.545 1.00 29.52 95 ALA A N 1
ATOM 630 C CA . ALA A 1 85 ? -5.542 -18.230 -13.220 1.00 33.35 95 ALA A CA 1
ATOM 631 C C . ALA A 1 85 ? -5.169 -19.701 -13.106 1.00 32.45 95 ALA A C 1
ATOM 632 O O . ALA A 1 85 ? -4.157 -20.139 -13.649 1.00 38.53 95 ALA A O 1
ATOM 634 N N . LYS A 1 86 ? -5.999 -20.458 -12.397 1.00 36.84 96 LYS A N 1
ATOM 635 C CA . LYS A 1 86 ? -5.756 -21.878 -12.181 1.00 30.72 96 LYS A CA 1
ATOM 636 C C . LYS A 1 86 ? -5.758 -22.678 -13.483 1.00 34.43 96 LYS A C 1
ATOM 637 O O . LYS A 1 86 ? -4.805 -23.411 -13.775 1.00 30.52 96 LYS A O 1
ATOM 643 N N . ALA A 1 87 ? -6.828 -22.535 -14.261 1.00 29.84 97 ALA A N 1
ATOM 644 C CA . ALA A 1 87 ? -6.934 -23.220 -15.540 1.00 33.47 97 ALA A CA 1
ATOM 645 C C . ALA A 1 87 ? -5.740 -22.848 -16.406 1.00 37.27 97 ALA A C 1
ATOM 646 O O . ALA A 1 87 ? -5.184 -23.688 -17.112 1.00 32.77 97 ALA A O 1
ATOM 648 N N . SER A 1 88 ? -5.336 -21.585 -16.325 1.00 33.69 98 SER A N 1
ATOM 649 C CA . SER A 1 88 ? -4.242 -21.087 -17.149 1.00 41.52 98 SER A CA 1
ATOM 650 C C . SER A 1 88 ? -2.924 -21.771 -16.778 1.00 37.92 98 SER A C 1
ATOM 651 O O . SER A 1 88 ? -2.165 -22.193 -17.651 1.00 29.06 98 SER A O 1
ATOM 654 N N . GLY A 1 89 ? -2.666 -21.899 -15.480 1.00 33.04 99 GLY A N 1
ATOM 655 C CA . GLY A 1 89 ? -1.502 -22.633 -15.016 1.00 28.48 99 GLY A CA 1
ATOM 656 C C . GLY A 1 89 ? -1.548 -24.101 -15.406 1.00 28.11 99 GLY A C 1
ATOM 657 O O . GLY A 1 89 ? -0.550 -24.671 -15.841 1.00 28.26 99 GLY A O 1
ATOM 658 N N . ASN A 1 90 ? -2.710 -24.724 -15.247 1.00 29.98 100 ASN A N 1
ATOM 659 C CA . ASN A 1 90 ? -2.873 -26.121 -15.638 1.00 32.41 100 ASN A CA 1
ATOM 660 C C . ASN A 1 90 ? -2.691 -26.339 -17.143 1.00 39.96 100 ASN A C 1
ATOM 661 O O . ASN A 1 90 ? -2.058 -27.306 -17.575 1.00 32.94 100 ASN A O 1
ATOM 666 N N . LEU A 1 91 ? -3.241 -25.430 -17.940 1.00 39.19 101 LEU A N 1
ATOM 667 C CA . LEU A 1 91 ? -3.049 -25.485 -19.380 1.00 38.02 101 LEU A CA 1
ATOM 668 C C . LEU A 1 91 ? -1.572 -25.296 -19.696 1.00 33.45 101 LEU A C 1
ATOM 669 O O . LEU A 1 91 ? -1.020 -25.969 -20.568 1.00 27.15 101 LEU A O 1
ATOM 674 N N . GLY A 1 92 ? -0.939 -24.378 -18.970 1.00 28.84 102 GLY A N 1
ATOM 675 C CA . GLY A 1 92 ? 0.474 -24.097 -19.145 1.00 29.48 102 GLY A CA 1
ATOM 676 C C . GLY A 1 92 ? 1.330 -25.334 -18.963 1.00 33.12 102 GLY A C 1
ATOM 677 O O . GLY A 1 92 ? 2.120 -25.694 -19.838 1.00 36.76 102 GLY A O 1
ATOM 678 N N . ASN A 1 93 ? 1.163 -25.995 -17.823 1.00 34.46 103 ASN A N 1
ATOM 679 C CA . ASN A 1 93 ? 1.927 -27.201 -17.520 1.00 34.86 103 ASN A CA 1
ATOM 680 C C . ASN A 1 93 ? 1.698 -28.306 -18.550 1.00 30.41 103 ASN A C 1
ATOM 681 O O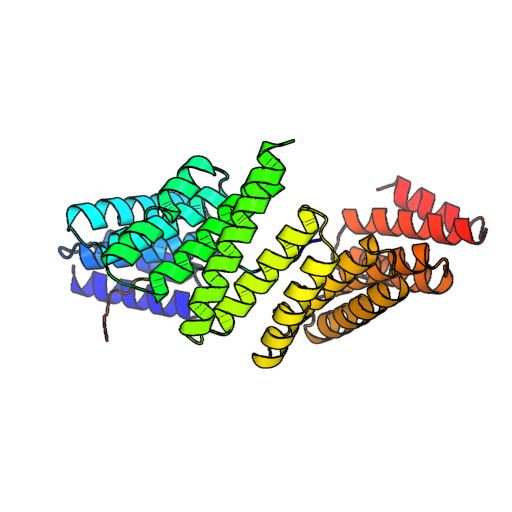 . ASN A 1 93 ? 2.616 -29.051 -18.901 1.00 31.99 103 ASN A O 1
ATOM 686 N N . THR A 1 94 ? 0.469 -28.405 -19.037 1.00 25.42 104 THR A N 1
ATOM 687 C CA . THR A 1 94 ? 0.129 -29.436 -20.007 1.00 34.34 104 THR A CA 1
ATOM 688 C C . THR A 1 94 ? 0.838 -29.155 -21.330 1.00 35.44 104 THR A C 1
ATOM 689 O O . THR A 1 94 ? 1.423 -30.057 -21.931 1.00 34.60 104 THR A O 1
ATOM 693 N N . LEU A 1 95 ? 0.803 -27.895 -21.757 1.00 33.03 105 LEU A N 1
ATOM 694 C CA . LEU A 1 95 ? 1.489 -27.465 -22.976 1.00 38.01 105 LEU A CA 1
ATOM 695 C C . LEU A 1 95 ? 2.992 -27.723 -22.903 1.00 40.47 105 LEU A C 1
ATOM 696 O O . LEU A 1 95 ? 3.631 -28.017 -23.916 1.00 33.41 105 LEU A O 1
ATOM 701 N N . LYS A 1 96 ? 3.546 -27.617 -21.698 1.00 37.13 106 LYS A N 1
ATOM 702 C CA . LYS A 1 96 ? 4.968 -27.861 -21.487 1.00 36.12 106 LYS A CA 1
ATOM 703 C C . LYS A 1 96 ? 5.312 -29.314 -21.784 1.00 39.86 106 LYS A C 1
ATOM 704 O O . LYS A 1 96 ? 6.281 -29.603 -22.485 1.00 39.79 106 LYS A O 1
ATOM 710 N N . VAL A 1 97 ? 4.511 -30.228 -21.247 1.00 38.42 107 VAL A N 1
ATOM 711 C CA . VAL A 1 97 ? 4.715 -31.649 -21.494 1.00 37.33 107 VAL A CA 1
ATOM 712 C C . VAL A 1 97 ? 4.603 -31.963 -22.983 1.00 40.35 107 VAL A C 1
ATOM 713 O O . VAL A 1 97 ? 5.349 -32.788 -23.509 1.00 42.19 107 VAL A O 1
ATOM 717 N N . LEU A 1 98 ? 3.666 -31.301 -23.656 1.00 35.63 108 LEU A N 1
ATOM 718 C CA . LEU A 1 98 ? 3.437 -31.524 -25.080 1.00 39.67 108 LEU A CA 1
ATOM 719 C C . LEU A 1 98 ? 4.504 -30.845 -25.920 1.00 32.79 108 LEU A C 1
ATOM 720 O O . LEU A 1 98 ? 4.624 -31.094 -27.114 1.00 38.56 108 LEU A O 1
ATOM 725 N N . GLY A 1 99 ? 5.272 -29.974 -25.284 1.00 39.76 109 GLY A N 1
ATOM 726 C CA . GLY A 1 99 ? 6.356 -29.302 -25.959 1.00 35.13 109 GLY A CA 1
ATOM 727 C C . GLY A 1 99 ? 5.984 -28.037 -26.706 1.00 39.60 109 GLY A C 1
ATOM 728 O O . GLY A 1 99 ? 6.712 -27.641 -27.623 1.00 38.57 109 GLY A O 1
ATOM 729 N N . ASN A 1 100 ? 4.893 -27.369 -26.327 1.00 42.46 110 ASN A N 1
ATOM 730 C CA . ASN A 1 100 ? 4.735 -26.027 -26.856 1.00 44.41 110 ASN A CA 1
ATOM 731 C C . ASN A 1 100 ? 5.189 -25.140 -25.732 1.00 37.91 110 ASN A C 1
ATOM 732 O O . ASN A 1 100 ? 4.409 -24.801 -24.848 1.00 36.87 110 ASN A O 1
ATOM 737 N N . PHE A 1 101 ? 6.410 -24.643 -25.851 1.00 37.82 111 PHE A N 1
ATOM 738 C CA . PHE A 1 101 ? 7.013 -23.903 -24.760 1.00 34.29 111 PHE A CA 1
ATOM 739 C C . PHE A 1 101 ? 6.537 -22.454 -24.783 1.00 37.67 111 PHE A C 1
ATOM 740 O O . PHE A 1 101 ? 6.219 -21.877 -23.740 1.00 34.51 111 PHE A O 1
ATOM 748 N N . ASP A 1 102 ? 6.468 -21.889 -25.988 1.00 32.62 112 ASP A N 1
ATOM 749 C CA . ASP A 1 102 ? 6.028 -20.513 -26.172 1.00 42.14 112 ASP A CA 1
ATOM 750 C C . ASP A 1 102 ? 4.671 -20.275 -25.509 1.00 39.93 112 ASP A C 1
ATOM 751 O O . ASP A 1 102 ? 4.502 -19.323 -24.748 1.00 40.56 112 ASP A O 1
ATOM 756 N N . GLU A 1 103 ? 3.709 -21.144 -25.808 1.00 33.70 113 GLU A N 1
ATOM 757 C CA . GLU A 1 103 ? 2.361 -21.020 -25.265 1.00 39.45 113 GLU A CA 1
ATOM 758 C C . GLU A 1 103 ? 2.316 -21.392 -23.781 1.00 35.20 113 GLU A C 1
ATOM 759 O O . GLU A 1 103 ? 1.554 -20.809 -23.011 1.00 34.54 113 GLU A O 1
ATOM 765 N N . ALA A 1 104 ? 3.134 -22.362 -23.385 1.00 30.42 114 ALA A N 1
ATOM 766 C CA . ALA A 1 104 ? 3.215 -22.757 -21.983 1.00 32.86 114 ALA A CA 1
ATOM 767 C C . ALA A 1 104 ? 3.658 -21.562 -21.145 1.00 36.57 114 ALA A C 1
ATOM 768 O O . ALA A 1 104 ? 3.123 -21.308 -20.065 1.00 33.72 114 ALA A O 1
ATOM 770 N N . ILE A 1 105 ? 4.634 -20.824 -21.662 1.00 36.50 115 ILE A N 1
ATOM 771 C CA . ILE A 1 105 ? 5.108 -19.618 -21.000 1.00 36.09 115 ILE A CA 1
ATOM 772 C C . ILE A 1 105 ? 3.986 -18.592 -20.858 1.00 36.18 115 ILE A C 1
ATOM 773 O O . ILE A 1 105 ? 3.728 -18.103 -19.754 1.00 29.27 115 ILE A O 1
ATOM 778 N N . VAL A 1 106 ? 3.317 -18.279 -21.969 1.00 31.34 116 VAL A N 1
ATOM 779 C CA . VAL A 1 106 ? 2.187 -17.349 -21.950 1.00 25.86 116 VAL A CA 1
ATOM 780 C C . VAL A 1 106 ? 1.161 -17.727 -20.869 1.00 32.35 116 VAL A C 1
ATOM 781 O O . VAL A 1 106 ? 0.716 -16.875 -20.098 1.00 37.99 116 VAL A O 1
ATOM 785 N N . CYS A 1 107 ? 0.799 -19.005 -20.809 1.00 26.65 117 CYS A N 1
ATOM 786 C CA . CYS A 1 107 ? -0.229 -19.471 -19.874 1.00 35.64 117 CYS A CA 1
ATOM 787 C C . CYS A 1 107 ? 0.216 -19.412 -18.420 1.00 37.58 117 CYS A C 1
ATOM 788 O O . CYS A 1 107 ? -0.532 -18.960 -17.555 1.00 37.89 117 CYS A O 1
ATOM 791 N N . CYS A 1 108 ? 1.431 -19.873 -18.152 1.00 34.76 118 CYS A N 1
ATOM 792 C CA . CYS A 1 108 ? 1.953 -19.846 -16.797 1.00 33.34 118 CYS A CA 1
ATOM 793 C C . CYS A 1 108 ? 2.176 -18.398 -16.351 1.00 35.39 118 CYS A C 1
ATOM 794 O O . CYS A 1 108 ? 1.989 -18.068 -15.180 1.00 31.32 118 CYS A O 1
ATOM 797 N N . GLN A 1 109 ? 2.549 -17.533 -17.292 1.00 34.10 119 GLN A N 1
ATOM 798 C CA . GLN A 1 109 ? 2.665 -16.107 -16.994 1.00 35.71 119 GLN A CA 1
ATOM 799 C C . GLN A 1 109 ? 1.304 -15.527 -16.606 1.00 37.43 119 GLN A C 1
ATOM 800 O O . GLN A 1 109 ? 1.213 -14.690 -15.710 1.00 40.28 119 GLN A O 1
ATOM 806 N N . ARG A 1 110 ? 0.253 -15.967 -17.296 1.00 34.29 120 ARG A N 1
ATOM 807 C CA A ARG A 1 110 ? -1.103 -15.530 -16.988 0.51 34.35 120 ARG A CA 1
ATOM 808 C CA B ARG A 1 110 ? -1.108 -15.534 -16.991 0.49 34.35 120 ARG A CA 1
ATOM 809 C C . ARG A 1 110 ? -1.461 -15.895 -15.549 1.00 35.25 120 ARG A C 1
ATOM 810 O O . ARG A 1 110 ? -1.992 -15.071 -14.802 1.00 36.01 120 ARG A O 1
ATOM 825 N N . HIS A 1 111 ? -1.170 -17.139 -15.176 1.00 29.46 121 HIS A N 1
ATOM 826 C CA . HIS A 1 111 ? -1.382 -17.628 -13.819 1.00 34.34 121 HIS A CA 1
ATOM 827 C C . HIS A 1 111 ? -0.650 -16.720 -12.828 1.00 35.41 121 HIS A C 1
ATOM 828 O O . HIS A 1 111 ? -1.190 -16.349 -11.784 1.00 33.60 121 HIS A O 1
ATOM 835 N N . LEU A 1 112 ? 0.576 -16.352 -13.182 1.00 33.09 122 LEU A N 1
ATOM 836 C CA . LEU A 1 112 ? 1.399 -15.486 -12.348 1.00 36.25 122 LEU A CA 1
ATOM 837 C C . LEU A 1 112 ? 0.827 -14.071 -12.253 1.00 40.46 122 LEU A C 1
ATOM 838 O O . LEU A 1 112 ? 0.713 -13.521 -11.154 1.00 40.78 122 LEU A O 1
ATOM 843 N N . ASP A 1 113 ? 0.461 -13.490 -13.397 1.00 31.47 123 ASP A N 1
ATOM 844 C CA . ASP A 1 113 ? -0.055 -12.119 -13.437 1.00 35.89 123 ASP A CA 1
ATOM 845 C C . ASP A 1 113 ? -1.393 -11.965 -12.716 1.00 34.87 123 ASP A C 1
ATOM 846 O O . ASP A 1 113 ? -1.620 -10.976 -12.025 1.00 43.04 123 ASP A O 1
ATOM 851 N N . ILE A 1 114 ? -2.286 -12.931 -12.899 1.00 35.29 124 ILE A N 1
ATOM 852 C CA . ILE A 1 114 ? -3.585 -12.883 -12.240 1.00 37.88 124 ILE A CA 1
ATOM 853 C C . ILE A 1 114 ? -3.430 -13.089 -10.732 1.00 39.10 124 ILE A C 1
ATOM 854 O O . ILE A 1 114 ? -4.068 -12.388 -9.938 1.00 38.09 124 ILE A O 1
ATOM 859 N N . SER A 1 115 ? -2.581 -14.042 -10.345 1.00 34.95 125 SER A N 1
ATOM 860 C CA . SER A 1 115 ? -2.274 -14.270 -8.930 1.00 34.91 125 SER A CA 1
ATOM 861 C C . SER A 1 115 ? -1.841 -12.977 -8.250 1.00 39.23 125 SER A C 1
ATOM 862 O O . SER A 1 115 ? -2.274 -12.678 -7.138 1.00 43.13 125 SER A O 1
ATOM 865 N N . ARG A 1 116 ? -0.995 -12.203 -8.925 1.00 35.90 126 ARG A N 1
ATOM 866 C CA . ARG A 1 116 ? -0.529 -10.943 -8.359 1.00 40.59 126 ARG A CA 1
ATOM 867 C C . ARG A 1 116 ? -1.652 -9.915 -8.231 1.00 44.39 126 ARG A C 1
ATOM 868 O O . ARG A 1 116 ? -1.738 -9.212 -7.226 1.00 54.01 126 ARG A O 1
ATOM 876 N N . GLU A 1 117 ? -2.516 -9.835 -9.237 1.00 45.74 127 GLU A N 1
ATOM 877 C CA . GLU A 1 117 ? -3.649 -8.917 -9.179 1.00 48.85 127 GLU A CA 1
ATOM 878 C C . GLU A 1 117 ? -4.557 -9.269 -8.006 1.00 45.61 127 GLU A C 1
ATOM 879 O O . GLU A 1 117 ? -5.150 -8.394 -7.384 1.00 46.07 127 GLU A O 1
ATOM 885 N N . LEU A 1 118 ? -4.655 -10.562 -7.718 1.00 45.03 128 LEU A N 1
ATOM 886 C CA . LEU A 1 118 ? -5.522 -11.066 -6.662 1.00 42.57 128 LEU A CA 1
ATOM 887 C C . LEU A 1 118 ? -4.813 -11.031 -5.314 1.00 51.84 128 LEU A C 1
ATOM 888 O O . LEU A 1 118 ? -5.375 -11.434 -4.292 1.00 54.30 128 LEU A O 1
ATOM 893 N N . ASN A 1 119 ? -3.577 -10.537 -5.327 1.00 51.80 129 ASN A N 1
ATOM 894 C CA . ASN A 1 119 ? -2.710 -10.558 -4.153 1.00 59.39 129 ASN A CA 1
ATOM 895 C C . ASN A 1 119 ? -2.662 -11.946 -3.532 1.00 50.51 129 ASN A C 1
ATOM 896 O O . ASN A 1 119 ? -2.673 -12.102 -2.310 1.00 50.33 129 ASN A O 1
ATOM 901 N N . ASP A 1 120 ? -2.593 -12.954 -4.393 1.00 44.20 130 ASP A N 1
ATOM 902 C CA . ASP A 1 120 ? -2.564 -14.331 -3.943 1.00 36.76 130 ASP A CA 1
ATOM 903 C C . ASP A 1 120 ? -1.117 -14.798 -4.016 1.00 35.84 130 ASP A C 1
ATOM 904 O O . ASP A 1 120 ? -0.589 -15.086 -5.096 1.00 35.35 130 ASP A O 1
ATOM 909 N N . LYS A 1 121 ? -0.503 -14.915 -2.841 1.00 37.04 131 LYS A N 1
ATOM 910 C CA . LYS A 1 121 ? 0.927 -15.182 -2.721 1.00 39.79 131 LYS A CA 1
ATOM 911 C C . LYS A 1 121 ? 1.235 -16.656 -2.935 1.00 37.58 131 LYS A C 1
ATOM 912 O O . LYS A 1 121 ? 2.272 -17.012 -3.498 1.00 35.47 131 LYS A O 1
ATOM 918 N N . VAL A 1 122 ? 0.320 -17.508 -2.487 1.00 38.48 132 VAL A N 1
ATOM 919 C CA . VAL A 1 122 ? 0.439 -18.940 -2.707 1.00 40.97 132 VAL A CA 1
ATOM 920 C C . VAL A 1 122 ? 0.399 -19.234 -4.206 1.00 40.23 132 VAL A C 1
ATOM 921 O O . VAL A 1 122 ? 1.280 -19.910 -4.738 1.00 36.54 132 VAL A O 1
ATOM 925 N N . GLY A 1 123 ? -0.608 -18.695 -4.889 1.00 37.40 133 GLY A N 1
ATOM 926 C CA . GLY A 1 123 ? -0.732 -18.864 -6.326 1.00 33.26 133 GLY A CA 1
ATOM 927 C C . GLY A 1 123 ? 0.460 -18.290 -7.070 1.00 33.77 133 GLY A C 1
ATOM 928 O O . GLY A 1 123 ? 0.992 -18.915 -7.990 1.00 30.29 133 GLY A O 1
ATOM 929 N N . GLU A 1 124 ? 0.886 -17.099 -6.661 1.00 33.55 134 GLU A N 1
ATOM 930 C CA . GLU A 1 124 ? 2.024 -16.434 -7.285 1.00 34.07 134 GLU A CA 1
ATOM 931 C C . GLU A 1 124 ? 3.270 -17.312 -7.251 1.00 37.05 134 GLU A C 1
ATOM 932 O O . GLU A 1 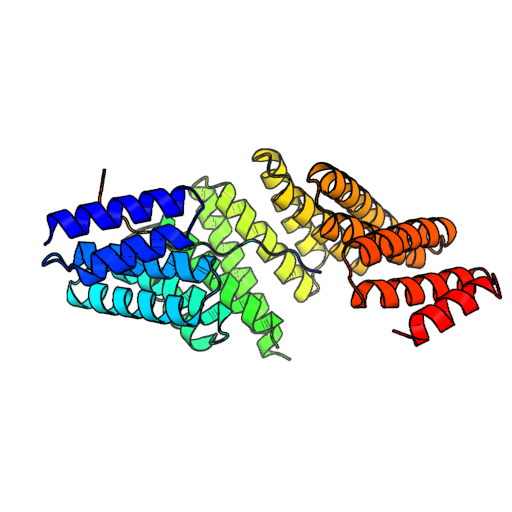124 ? 3.889 -17.560 -8.286 1.00 34.98 134 GLU A O 1
ATOM 938 N N . ALA A 1 125 ? 3.644 -17.768 -6.057 1.00 35.20 135 ALA A N 1
ATOM 939 C CA . ALA A 1 125 ? 4.819 -18.619 -5.915 1.00 32.69 135 ALA A CA 1
ATOM 940 C C . ALA A 1 125 ? 4.704 -19.872 -6.788 1.00 33.23 135 ALA A C 1
ATOM 941 O O . ALA A 1 125 ? 5.656 -20.254 -7.473 1.00 33.76 135 ALA A O 1
ATOM 943 N N . ARG A 1 126 ? 3.535 -20.504 -6.771 1.00 27.05 136 ARG A N 1
ATOM 944 C CA . ARG A 1 126 ? 3.340 -21.726 -7.542 1.00 30.73 136 ARG A CA 1
ATOM 945 C C . ARG A 1 126 ? 3.501 -21.467 -9.034 1.00 37.29 136 ARG A C 1
ATOM 946 O O . ARG A 1 126 ? 4.092 -22.272 -9.754 1.00 39.32 136 ARG A O 1
ATOM 954 N N . ALA A 1 127 ? 2.993 -20.329 -9.486 1.00 35.29 137 ALA A N 1
ATOM 955 C CA . ALA A 1 127 ? 3.134 -19.940 -10.879 1.00 32.81 137 ALA A CA 1
ATOM 956 C C . ALA A 1 127 ? 4.606 -19.738 -11.248 1.00 38.32 137 ALA A C 1
ATOM 957 O O . ALA A 1 127 ? 5.030 -20.110 -12.344 1.00 33.68 137 ALA A O 1
ATOM 959 N N . LEU A 1 128 ? 5.385 -19.153 -10.337 1.00 34.75 138 LEU A N 1
ATOM 960 C CA . LEU A 1 128 ? 6.808 -18.936 -10.587 1.00 32.50 138 LEU A CA 1
ATOM 961 C C . LEU A 1 128 ? 7.547 -20.257 -10.794 1.00 32.66 138 LEU A C 1
ATOM 962 O O . LEU A 1 128 ? 8.440 -20.356 -11.634 1.00 29.71 138 LEU A O 1
ATOM 967 N N . TYR A 1 129 ? 7.172 -21.269 -10.020 1.00 33.88 139 TYR A N 1
ATOM 968 C CA . TYR A 1 129 ? 7.806 -22.579 -10.113 1.00 34.13 139 TYR A CA 1
ATOM 969 C C . TYR A 1 129 ? 7.464 -23.265 -11.437 1.00 36.09 139 TYR A C 1
ATOM 970 O O . TYR A 1 129 ? 8.351 -23.748 -12.137 1.00 37.92 139 TYR A O 1
ATOM 979 N N . ASN A 1 130 ? 6.178 -23.304 -11.771 1.00 32.36 140 ASN A N 1
ATOM 980 C CA . ASN A 1 130 ? 5.726 -23.815 -13.064 1.00 33.94 140 ASN A CA 1
ATOM 981 C C . ASN A 1 130 ? 6.424 -23.133 -14.240 1.00 36.09 140 ASN A C 1
ATOM 982 O O . ASN A 1 130 ? 6.822 -23.788 -15.210 1.00 31.09 140 ASN A O 1
ATOM 987 N N . LEU A 1 131 ? 6.564 -21.814 -14.155 1.00 30.12 141 LEU A N 1
ATOM 988 C CA . LEU A 1 131 ? 7.198 -21.057 -15.226 1.00 33.79 141 LEU A CA 1
ATOM 989 C C . LEU A 1 131 ? 8.675 -21.438 -15.326 1.00 38.45 141 LEU A C 1
ATOM 990 O O . LEU A 1 131 ? 9.205 -21.619 -16.426 1.00 33.27 141 LEU A O 1
ATOM 995 N N . GLY A 1 132 ? 9.329 -21.571 -14.172 1.00 35.06 142 GLY A N 1
ATOM 996 C CA . GLY A 1 132 ? 10.710 -22.021 -14.130 1.00 30.77 142 GLY A CA 1
ATOM 997 C C . GLY A 1 132 ? 10.856 -23.367 -14.816 1.00 29.61 142 GLY A C 1
ATOM 998 O O . GLY A 1 132 ? 11.798 -23.602 -15.570 1.00 27.11 142 GLY A O 1
ATOM 999 N N . ASN A 1 133 ? 9.906 -24.255 -14.552 1.00 25.97 143 ASN A N 1
ATOM 1000 C CA . ASN A 1 133 ? 9.894 -25.574 -15.164 1.00 31.06 143 ASN A CA 1
ATOM 1001 C C . ASN A 1 133 ? 9.807 -25.525 -16.689 1.00 35.96 143 ASN A C 1
ATOM 1002 O O . ASN A 1 133 ? 10.453 -26.320 -17.381 1.00 28.28 143 ASN A O 1
ATOM 1007 N N . VAL A 1 134 ? 9.008 -24.597 -17.211 1.00 34.11 144 VAL A N 1
ATOM 1008 C CA . VAL A 1 134 ? 8.880 -24.464 -18.656 1.00 34.57 144 VAL A CA 1
ATOM 1009 C C . VAL A 1 134 ? 10.222 -24.070 -19.262 1.00 39.03 144 VAL A C 1
ATOM 1010 O O . VAL A 1 134 ? 10.694 -24.705 -20.207 1.00 39.47 144 VAL A O 1
ATOM 1014 N N . TYR A 1 135 ? 10.835 -23.025 -18.712 1.00 31.90 145 TYR A N 1
ATOM 1015 C CA . TYR A 1 135 ? 12.115 -22.547 -19.217 1.00 37.10 145 TYR A CA 1
ATOM 1016 C C . TYR A 1 135 ? 13.192 -23.620 -19.111 1.00 35.89 145 TYR A C 1
ATOM 1017 O O . TYR A 1 135 ? 14.039 -23.755 -20.000 1.00 34.17 145 TYR A O 1
ATOM 1026 N N . HIS A 1 136 ? 13.146 -24.392 -18.029 1.00 31.77 146 HIS A N 1
ATOM 1027 C CA . HIS A 1 136 ? 14.089 -25.485 -17.841 1.00 34.68 146 HIS A CA 1
ATOM 1028 C C . HIS A 1 136 ? 13.917 -26.533 -18.938 1.00 38.70 146 HIS A C 1
ATOM 1029 O O . HIS A 1 136 ? 14.892 -26.965 -19.555 1.00 42.99 146 HIS A O 1
ATOM 1036 N N . ALA A 1 137 ? 12.675 -26.943 -19.171 1.00 28.32 147 ALA A N 1
ATOM 1037 C CA . ALA A 1 137 ? 12.382 -27.938 -20.193 1.00 29.03 147 ALA A CA 1
ATOM 1038 C C . ALA A 1 137 ? 12.801 -27.433 -21.575 1.00 39.41 147 ALA A C 1
ATOM 1039 O O . ALA A 1 137 ? 13.298 -28.196 -22.406 1.00 35.58 147 ALA A O 1
ATOM 1041 N N . LYS A 1 138 ? 12.597 -26.140 -21.806 1.00 38.05 148 LYS A N 1
ATOM 1042 C CA . LYS A 1 138 ? 12.953 -25.518 -23.071 1.00 43.18 148 LYS A CA 1
ATOM 1043 C C . LYS A 1 138 ? 14.461 -25.599 -23.329 1.00 43.54 148 LYS A C 1
ATOM 1044 O O . LYS A 1 138 ? 14.892 -25.975 -24.414 1.00 46.53 148 LYS A O 1
ATOM 1050 N N . GLY A 1 139 ? 15.262 -25.259 -22.325 1.00 46.33 149 GLY A N 1
ATOM 1051 C CA . GLY A 1 139 ? 16.706 -25.327 -22.458 1.00 41.97 149 GLY A CA 1
ATOM 1052 C C . GLY A 1 139 ? 17.213 -26.752 -22.587 1.00 45.49 149 GLY A C 1
ATOM 1053 O O . GLY A 1 139 ? 18.184 -27.014 -23.298 1.00 52.33 149 GLY A O 1
ATOM 1054 N N . LYS A 1 140 ? 16.549 -27.675 -21.897 1.00 41.65 150 LYS A N 1
ATOM 1055 C CA . LYS A 1 140 ? 16.945 -29.080 -21.893 1.00 44.43 150 LYS A CA 1
ATOM 1056 C C . LYS A 1 140 ? 16.649 -29.761 -23.233 1.00 56.87 150 LYS A C 1
ATOM 1057 O O . LYS A 1 140 ? 17.490 -30.483 -23.771 1.00 56.56 150 LYS A O 1
ATOM 1063 N N . SER A 1 141 ? 15.454 -29.524 -23.768 1.00 57.25 151 SER A N 1
ATOM 1064 C CA . SER A 1 141 ? 15.007 -30.205 -24.978 1.00 66.30 151 SER A CA 1
ATOM 1065 C C . SER A 1 141 ? 15.924 -29.911 -26.160 1.00 76.15 151 SER A C 1
ATOM 1066 O O . SER A 1 141 ? 16.184 -30.782 -26.992 1.00 74.48 151 SER A O 1
ATOM 1069 N N . PHE A 1 142 ? 16.405 -28.675 -26.229 1.00 82.11 152 PHE A N 1
ATOM 1070 C CA . PHE A 1 142 ? 17.307 -28.268 -27.297 1.00 86.98 152 PHE A CA 1
ATOM 1071 C C . PHE A 1 142 ? 18.675 -28.922 -27.108 1.00 75.80 152 PHE A C 1
ATOM 1072 O O . PHE A 1 142 ? 19.672 -28.246 -26.859 1.00 69.84 152 PHE A O 1
ATOM 1080 N N . PRO A 1 154 ? 24.549 -23.095 -27.735 1.00 67.39 164 PRO A N 1
ATOM 1081 C CA . PRO A 1 154 ? 23.479 -22.327 -28.383 1.00 68.51 164 PRO A CA 1
ATOM 1082 C C . PRO A 1 154 ? 22.869 -21.318 -27.415 1.00 65.66 164 PRO A C 1
ATOM 1083 O O . PRO A 1 154 ? 22.244 -21.696 -26.422 1.00 61.65 164 PRO A O 1
ATOM 1087 N N . GLU A 1 155 ? 23.051 -20.039 -27.723 1.00 49.97 165 GLU A N 1
ATOM 1088 C CA . GLU A 1 155 ? 22.718 -18.952 -26.805 1.00 55.66 165 GLU A CA 1
ATOM 1089 C C . GLU A 1 155 ? 21.308 -19.020 -26.195 1.00 50.80 165 GLU A C 1
ATOM 1090 O O . GLU A 1 155 ? 21.131 -18.729 -25.012 1.00 42.06 165 GLU A O 1
ATOM 1096 N N . ASP A 1 156 ? 20.311 -19.387 -26.998 1.00 45.54 166 ASP A N 1
ATOM 1097 C CA . ASP A 1 156 ? 18.938 -19.479 -26.505 1.00 43.90 166 ASP A CA 1
ATOM 1098 C C . ASP A 1 156 ? 18.817 -20.512 -25.392 1.00 50.24 166 ASP A C 1
ATOM 1099 O O . ASP A 1 156 ? 18.069 -20.318 -24.432 1.00 50.71 166 ASP A O 1
ATOM 1104 N N . VAL A 1 157 ? 19.563 -21.603 -25.528 1.00 48.46 167 VAL A N 1
ATOM 1105 C CA . VAL A 1 157 ? 19.588 -22.655 -24.516 1.00 44.51 167 VAL A CA 1
ATOM 1106 C C . VAL A 1 157 ? 20.045 -22.127 -23.157 1.00 46.95 167 VAL A C 1
ATOM 1107 O O . VAL A 1 157 ? 19.347 -22.278 -22.154 1.00 50.43 167 VAL A O 1
ATOM 1111 N N . ARG A 1 158 ? 21.215 -21.502 -23.125 1.00 51.04 168 ARG A N 1
ATOM 1112 C CA . ARG A 1 158 ? 21.726 -20.941 -21.881 1.00 57.15 168 ARG A CA 1
ATOM 1113 C C . ARG A 1 158 ? 20.777 -19.873 -21.343 1.00 52.38 168 ARG A C 1
ATOM 1114 O O . ARG A 1 158 ? 20.545 -19.790 -20.136 1.00 52.88 168 ARG A O 1
ATOM 1122 N N . ASN A 1 159 ? 20.225 -19.064 -22.243 1.00 43.89 169 ASN A N 1
ATOM 1123 C CA . ASN A 1 159 ? 19.281 -18.019 -21.854 1.00 44.58 169 ASN A CA 1
ATOM 1124 C C . ASN A 1 159 ? 18.034 -18.568 -21.168 1.00 38.10 169 ASN A C 1
ATOM 1125 O O . ASN A 1 159 ? 17.563 -18.006 -20.180 1.00 38.69 169 ASN A O 1
ATOM 1130 N N . ALA A 1 160 ? 17.503 -19.663 -21.704 1.00 34.68 170 ALA A N 1
ATOM 1131 C CA . ALA A 1 160 ? 16.327 -20.311 -21.135 1.00 30.77 170 ALA A CA 1
ATOM 1132 C C . ALA A 1 160 ? 16.658 -20.903 -19.766 1.00 38.65 170 ALA A C 1
ATOM 1133 O O . ALA A 1 160 ? 15.898 -20.745 -18.812 1.00 36.29 170 ALA A O 1
ATOM 1135 N N . LEU A 1 161 ? 17.801 -21.577 -19.676 1.00 40.55 171 LEU A N 1
ATOM 1136 C CA . LEU A 1 161 ? 18.247 -22.156 -18.414 1.00 39.43 171 LEU A CA 1
ATOM 1137 C C . LEU A 1 161 ? 18.482 -21.085 -17.347 1.00 44.25 171 LEU A C 1
ATOM 1138 O O . LEU A 1 161 ? 18.168 -21.288 -16.173 1.00 37.73 171 LEU A O 1
ATOM 1143 N N . GLN A 1 162 ? 19.034 -19.944 -17.747 1.00 43.38 172 GLN A N 1
ATOM 1144 C CA . GLN A 1 162 ? 19.262 -18.869 -16.789 1.00 40.48 172 GLN A CA 1
ATOM 1145 C C . GLN A 1 162 ? 17.937 -18.252 -16.347 1.00 40.75 172 GLN A C 1
ATOM 1146 O O . GLN A 1 162 ? 17.795 -17.835 -15.197 1.00 37.52 172 GLN A O 1
ATOM 1152 N N . ALA A 1 163 ? 16.967 -18.196 -17.259 1.00 34.41 173 ALA A N 1
ATOM 1153 C CA . ALA A 1 163 ? 15.643 -17.709 -16.897 1.00 36.31 173 ALA A CA 1
ATOM 1154 C C . ALA A 1 163 ? 15.035 -18.613 -15.818 1.00 41.14 173 ALA A C 1
ATOM 1155 O O . ALA A 1 163 ? 14.471 -18.126 -14.837 1.00 39.35 173 ALA A O 1
ATOM 1157 N N . ALA A 1 164 ? 15.182 -19.925 -15.992 1.00 34.32 174 ALA A N 1
ATOM 1158 C CA . ALA A 1 164 ? 14.684 -20.891 -15.014 1.00 38.18 174 ALA A CA 1
ATOM 1159 C C . ALA A 1 164 ? 15.314 -20.683 -13.629 1.00 39.44 174 ALA A C 1
ATOM 1160 O O . ALA A 1 164 ? 14.613 -20.697 -12.618 1.00 40.31 174 ALA A O 1
ATOM 1162 N N . VAL A 1 165 ? 16.630 -20.486 -13.592 1.00 34.42 175 VAL A N 1
ATOM 1163 C CA . VAL A 1 165 ? 17.334 -20.193 -12.342 1.00 31.72 175 VAL A CA 1
ATOM 1164 C C . VAL A 1 165 ? 16.742 -18.972 -11.634 1.00 38.62 175 VAL A C 1
ATOM 1165 O O . VAL A 1 165 ? 16.417 -19.030 -10.448 1.00 37.19 175 VAL A O 1
ATOM 1169 N N . ASP A 1 166 ? 16.606 -17.868 -12.363 1.00 33.24 176 ASP A N 1
ATOM 1170 C CA . ASP A 1 166 ? 16.044 -16.653 -11.789 1.00 33.80 176 ASP A CA 1
ATOM 1171 C C . ASP A 1 166 ? 14.656 -16.918 -11.226 1.00 32.75 176 ASP A C 1
ATOM 1172 O O . ASP A 1 166 ? 14.301 -16.407 -10.168 1.00 37.04 176 ASP A O 1
ATOM 1177 N N . LEU A 1 167 ? 13.874 -17.716 -11.946 1.00 29.38 177 LEU A N 1
ATOM 1178 C CA . LEU A 1 167 ? 12.494 -17.993 -11.566 1.00 32.25 177 LEU A CA 1
ATOM 1179 C C . LEU A 1 167 ? 12.413 -18.892 -10.330 1.00 34.28 177 LEU A C 1
ATOM 1180 O O . LEU A 1 167 ? 11.554 -18.700 -9.472 1.00 40.22 177 LEU A O 1
ATOM 1185 N N . TYR A 1 168 ? 13.311 -19.869 -10.242 1.00 32.64 178 TYR A N 1
ATOM 1186 C CA . TYR A 1 168 ? 13.401 -20.713 -9.054 1.00 33.60 178 TYR A CA 1
ATOM 1187 C C . TYR A 1 168 ? 13.865 -19.897 -7.844 1.00 33.19 178 TYR A C 1
ATOM 1188 O O . TYR A 1 168 ? 13.321 -20.041 -6.751 1.00 28.81 178 TYR A O 1
ATOM 1197 N N . GLU A 1 169 ? 14.869 -19.044 -8.046 1.00 36.79 179 GLU A N 1
ATOM 1198 C CA . GLU A 1 169 ? 15.354 -18.171 -6.981 1.00 35.40 179 GLU A CA 1
ATOM 1199 C C . GLU A 1 169 ? 14.212 -17.298 -6.473 1.00 35.92 179 GLU A C 1
ATOM 1200 O O . GLU A 1 169 ? 14.073 -17.078 -5.272 1.00 39.69 179 GLU A O 1
ATOM 1206 N N . GLU A 1 170 ? 13.393 -16.800 -7.392 1.00 37.29 180 GLU A N 1
ATOM 1207 C CA . GLU A 1 170 ? 12.273 -15.953 -7.005 1.00 35.36 180 GLU A CA 1
ATOM 1208 C C . GLU A 1 170 ? 11.224 -16.750 -6.226 1.00 35.16 180 GLU A C 1
ATOM 1209 O O . GLU A 1 170 ? 10.697 -16.283 -5.217 1.00 37.98 180 GLU A O 1
ATOM 1215 N N . ASN A 1 171 ? 10.925 -17.957 -6.692 1.00 28.98 181 ASN A N 1
ATOM 1216 C CA . ASN A 1 171 ? 10.013 -18.828 -5.963 1.00 32.98 181 ASN A CA 1
ATOM 1217 C C . ASN A 1 171 ? 10.513 -19.110 -4.546 1.00 35.72 181 ASN A C 1
ATOM 1218 O O . ASN A 1 171 ? 9.768 -18.987 -3.569 1.00 32.68 181 ASN A O 1
ATOM 1223 N N . LEU A 1 172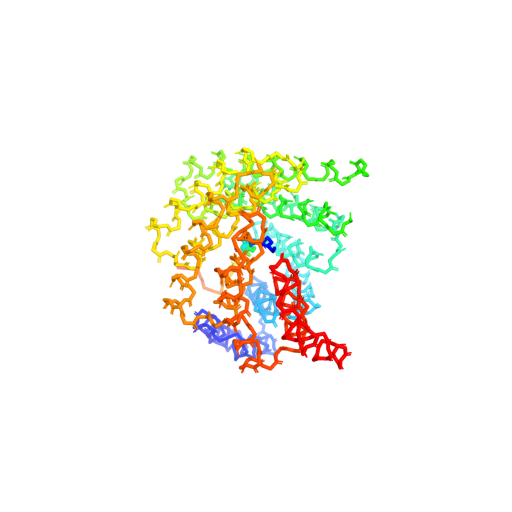 ? 11.782 -19.486 -4.440 1.00 32.80 182 LEU A N 1
ATOM 1224 C CA . LEU A 1 172 ? 12.360 -19.835 -3.147 1.00 38.45 182 LEU A CA 1
ATOM 1225 C C . LEU A 1 172 ? 12.248 -18.679 -2.165 1.00 42.58 182 LEU A C 1
ATOM 1226 O O . LEU A 1 172 ? 11.912 -18.869 -0.996 1.00 41.35 182 LEU A O 1
ATOM 1231 N N . SER A 1 173 ? 12.534 -17.478 -2.650 1.00 39.62 183 SER A N 1
ATOM 1232 C CA . SER A 1 173 ? 12.414 -16.283 -1.836 1.00 41.37 183 SER A CA 1
ATOM 1233 C C . SER A 1 173 ? 11.001 -16.168 -1.262 1.00 42.08 183 SER A C 1
ATOM 1234 O O . SER A 1 173 ? 10.815 -15.902 -0.071 1.00 45.71 183 SER A O 1
ATOM 1237 N N . LEU A 1 174 ? 10.009 -16.401 -2.114 1.00 34.43 184 LEU A N 1
ATOM 1238 C CA . LEU A 1 174 ? 8.612 -16.252 -1.728 1.00 32.73 184 LEU A CA 1
ATOM 1239 C C . LEU A 1 174 ? 8.120 -17.359 -0.794 1.00 37.36 184 LEU A C 1
ATOM 1240 O O . LEU A 1 174 ? 7.426 -17.085 0.186 1.00 40.33 184 LEU A O 1
ATOM 1245 N N . VAL A 1 175 ? 8.475 -18.606 -1.088 1.00 27.38 185 VAL A N 1
ATOM 1246 C CA . VAL A 1 175 ? 8.000 -19.713 -0.266 1.00 31.84 185 VAL A CA 1
ATOM 1247 C C . VAL A 1 175 ? 8.742 -19.782 1.070 1.00 36.82 185 VAL A C 1
ATOM 1248 O O . VAL A 1 175 ? 8.275 -20.419 2.018 1.00 37.19 185 VAL A O 1
ATOM 1252 N N . THR A 1 176 ? 9.889 -19.117 1.152 1.00 39.20 186 THR A N 1
ATOM 1253 C CA . THR A 1 176 ? 10.564 -18.964 2.437 1.00 41.88 186 THR A CA 1
ATOM 1254 C C . THR A 1 176 ? 9.691 -18.097 3.340 1.00 41.49 186 THR A C 1
ATOM 1255 O O . THR A 1 176 ? 9.454 -18.435 4.500 1.00 42.08 186 THR A O 1
ATOM 1259 N N . ALA A 1 177 ? 9.199 -16.988 2.793 1.00 39.37 187 ALA A N 1
ATOM 1260 C CA . ALA A 1 177 ? 8.313 -16.095 3.542 1.00 43.20 187 ALA A CA 1
ATOM 1261 C C . ALA A 1 177 ? 7.019 -16.802 3.938 1.00 42.33 187 ALA A C 1
ATOM 1262 O O . ALA A 1 177 ? 6.471 -16.554 5.008 1.00 49.10 187 ALA A O 1
ATOM 1264 N N . LEU A 1 178 ? 6.546 -17.691 3.069 1.00 41.43 188 LEU A N 1
ATOM 1265 C CA . LEU A 1 178 ? 5.301 -18.420 3.292 1.00 38.65 188 LEU A CA 1
ATOM 1266 C C . LEU A 1 178 ? 5.479 -19.610 4.230 1.00 42.91 188 LEU A C 1
ATOM 1267 O O . LEU A 1 178 ? 4.500 -20.193 4.697 1.00 37.69 188 LEU A O 1
ATOM 1272 N N . GLY A 1 179 ? 6.732 -19.972 4.490 1.00 44.75 189 GLY A N 1
ATOM 1273 C CA . GLY A 1 179 ? 7.042 -21.130 5.307 1.00 33.52 189 GLY A CA 1
ATOM 1274 C C . GLY A 1 179 ? 6.641 -22.447 4.660 1.00 36.33 189 GLY A C 1
ATOM 1275 O O . GLY A 1 179 ? 6.265 -23.391 5.354 1.00 40.86 189 GLY A O 1
ATOM 1276 N N . ASP A 1 180 ? 6.744 -22.535 3.336 1.00 36.80 190 ASP A N 1
ATOM 1277 C CA . ASP A 1 180 ? 6.291 -23.739 2.648 1.00 37.88 190 ASP A CA 1
ATOM 1278 C C . ASP A 1 180 ? 7.509 -24.589 2.319 1.00 44.34 190 ASP A C 1
ATOM 1279 O O . ASP A 1 180 ? 8.234 -24.312 1.359 1.00 41.11 190 ASP A O 1
ATOM 1284 N N . ARG A 1 181 ? 7.667 -25.677 3.072 1.00 40.14 191 ARG A N 1
ATOM 1285 C CA . ARG A 1 181 ? 8.876 -26.494 3.034 1.00 35.42 191 ARG A CA 1
ATOM 1286 C C . ARG A 1 181 ? 8.873 -27.386 1.806 1.00 38.60 191 ARG A C 1
ATOM 1287 O O 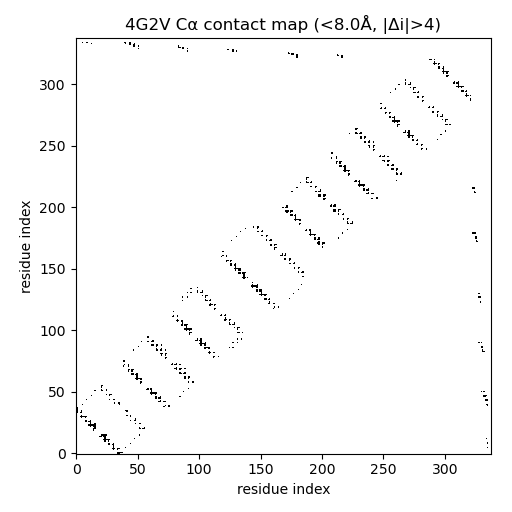. ARG A 1 181 ? 9.916 -27.630 1.195 1.00 40.44 191 ARG A O 1
ATOM 1295 N N . ALA A 1 182 ? 7.694 -27.887 1.459 1.00 31.21 192 ALA A N 1
ATOM 1296 C CA . ALA A 1 182 ? 7.567 -28.778 0.318 1.00 37.01 192 ALA A CA 1
ATOM 1297 C C . ALA A 1 182 ? 7.815 -28.022 -0.988 1.00 35.52 192 ALA A C 1
ATOM 1298 O O . ALA A 1 182 ? 8.416 -28.558 -1.919 1.00 42.63 192 ALA A O 1
ATOM 1300 N N . ALA A 1 183 ? 7.365 -26.771 -1.051 1.00 30.15 193 ALA A N 1
ATOM 1301 C CA . ALA A 1 183 ? 7.631 -25.940 -2.221 1.00 34.37 193 ALA A CA 1
ATOM 1302 C C . ALA A 1 183 ? 9.132 -25.674 -2.351 1.00 38.96 193 ALA A C 1
ATOM 1303 O O . ALA A 1 183 ? 9.692 -25.754 -3.448 1.00 32.65 193 ALA A O 1
ATOM 1305 N N . GLN A 1 184 ? 9.776 -25.362 -1.228 1.00 33.12 194 GLN A N 1
ATOM 1306 C CA . GLN A 1 184 ? 11.228 -25.204 -1.199 1.00 36.01 194 GLN A CA 1
ATOM 1307 C C . GLN A 1 184 ? 11.911 -26.455 -1.749 1.00 39.77 194 GLN A C 1
ATOM 1308 O O . GLN A 1 184 ? 12.823 -26.370 -2.572 1.00 41.40 194 GLN A O 1
ATOM 1314 N N . GLY A 1 185 ? 11.458 -27.616 -1.290 1.00 37.75 195 GLY A N 1
ATOM 1315 C CA . GLY A 1 185 ? 12.005 -28.883 -1.738 1.00 34.83 195 GLY A CA 1
ATOM 1316 C C . GLY A 1 185 ? 11.949 -29.042 -3.246 1.00 41.17 195 GLY A C 1
ATOM 1317 O O . GLY A 1 185 ? 12.936 -29.425 -3.877 1.00 41.91 195 GLY A O 1
ATOM 1318 N N . ARG A 1 186 ? 10.789 -28.753 -3.827 1.00 36.10 196 ARG A N 1
ATOM 1319 C CA . ARG A 1 186 ? 10.619 -28.845 -5.275 1.00 37.47 196 ARG A CA 1
ATOM 1320 C C . ARG A 1 186 ? 11.546 -27.893 -6.026 1.00 35.91 196 ARG A C 1
ATOM 1321 O O . ARG A 1 186 ? 12.224 -28.292 -6.975 1.00 30.37 196 ARG A O 1
ATOM 1329 N N . ALA A 1 187 ? 11.574 -26.637 -5.592 1.00 29.48 197 ALA A N 1
ATOM 1330 C CA . ALA A 1 187 ? 12.359 -25.614 -6.267 1.00 35.03 197 ALA A CA 1
ATOM 1331 C C . ALA A 1 187 ? 13.866 -25.844 -6.122 1.00 39.81 197 ALA A C 1
ATOM 1332 O O . ALA A 1 187 ? 14.626 -25.595 -7.062 1.00 35.08 197 ALA A O 1
ATOM 1334 N N . PHE A 1 188 ? 14.297 -26.314 -4.952 1.00 34.64 198 PHE A N 1
ATOM 1335 C CA . PHE A 1 188 ? 15.715 -26.611 -4.736 1.00 33.73 198 PHE A CA 1
ATOM 1336 C C . PHE A 1 188 ? 16.216 -27.702 -5.692 1.00 37.43 198 PHE A C 1
ATOM 1337 O O . PHE A 1 188 ? 17.287 -27.576 -6.285 1.00 34.53 198 PHE A O 1
ATOM 1345 N N . GLY A 1 189 ? 15.439 -28.768 -5.845 1.00 35.30 199 GLY A N 1
ATOM 1346 C CA . GLY A 1 189 ? 15.823 -29.854 -6.728 1.00 34.05 199 GLY A CA 1
ATOM 1347 C C . GLY A 1 189 ? 15.941 -29.421 -8.181 1.00 40.58 199 GLY A C 1
ATOM 1348 O O . GLY A 1 189 ? 16.918 -29.743 -8.864 1.00 39.51 199 GLY A O 1
ATOM 1349 N N . ASN A 1 190 ? 14.943 -28.691 -8.663 1.00 33.21 200 ASN A N 1
ATOM 1350 C CA . ASN A 1 190 ? 14.938 -28.272 -10.060 1.00 38.02 200 ASN A CA 1
ATOM 1351 C C . ASN A 1 190 ? 15.934 -27.147 -10.342 1.00 39.28 200 ASN A C 1
ATOM 1352 O O . ASN A 1 190 ? 16.515 -27.082 -11.427 1.00 36.37 200 ASN A O 1
ATOM 1357 N N . LEU A 1 191 ? 16.138 -26.278 -9.357 1.00 31.52 201 LEU A N 1
ATOM 1358 C CA . LEU A 1 191 ? 17.214 -25.297 -9.423 1.00 36.46 201 LEU A CA 1
ATOM 1359 C C . LEU A 1 191 ? 18.562 -26.008 -9.558 1.00 35.68 201 LEU A C 1
ATOM 1360 O O . LEU A 1 191 ? 19.364 -25.681 -10.437 1.00 35.04 201 LEU A O 1
ATOM 1365 N N . GLY A 1 192 ? 18.805 -26.978 -8.678 1.00 32.19 202 GLY A N 1
ATOM 1366 C CA . GLY A 1 192 ? 20.048 -27.730 -8.683 1.00 33.15 202 GLY A CA 1
ATOM 1367 C C . GLY A 1 192 ? 20.337 -28.354 -10.038 1.00 39.45 202 GLY A C 1
ATOM 1368 O O . GLY A 1 192 ? 21.463 -28.282 -10.538 1.00 36.61 202 GLY A O 1
ATOM 1369 N N . ASN A 1 193 ? 19.315 -28.961 -10.636 1.00 28.83 203 ASN A N 1
ATOM 1370 C CA . ASN A 1 193 ? 19.459 -29.588 -11.947 1.00 37.62 203 ASN A CA 1
ATOM 1371 C C . ASN A 1 193 ? 19.674 -28.586 -13.079 1.00 40.71 203 ASN A C 1
ATOM 1372 O O . ASN A 1 193 ? 20.254 -28.923 -14.110 1.00 38.39 203 ASN A O 1
ATOM 1377 N N . THR A 1 194 ? 19.210 -27.356 -12.885 1.00 43.24 204 THR A N 1
ATOM 1378 C CA . THR A 1 194 ? 19.403 -26.310 -13.885 1.00 42.16 204 THR A CA 1
ATOM 1379 C C . THR A 1 194 ? 20.844 -25.793 -13.851 1.00 46.69 204 THR A C 1
ATOM 1380 O O . THR A 1 194 ? 21.469 -25.610 -14.899 1.00 39.44 204 THR A O 1
ATOM 1384 N N . HIS A 1 195 ? 21.357 -25.563 -12.642 1.00 46.07 205 HIS A N 1
ATOM 1385 C CA . HIS A 1 195 ? 22.769 -25.247 -12.428 1.00 45.51 205 HIS A CA 1
ATOM 1386 C C . HIS A 1 195 ? 23.655 -26.330 -13.032 1.00 45.91 205 HIS A C 1
ATOM 1387 O O . HIS A 1 195 ? 24.684 -26.050 -13.648 1.00 43.12 205 HIS A O 1
ATOM 1394 N N . TYR A 1 196 ? 23.244 -27.575 -12.825 1.00 40.39 206 TYR A N 1
ATOM 1395 C CA . TYR A 1 196 ? 23.957 -28.729 -13.344 1.00 43.37 206 TYR A CA 1
ATOM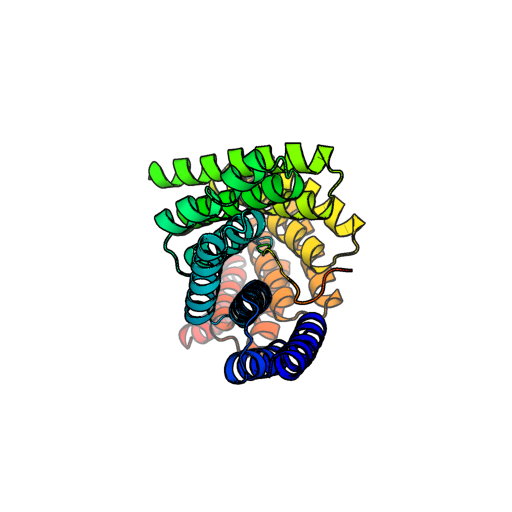 1396 C C . TYR A 1 196 ? 24.091 -28.652 -14.873 1.00 47.97 206 TYR A C 1
ATOM 1397 O O . TYR A 1 196 ? 25.192 -28.790 -15.412 1.00 38.16 206 TYR A O 1
ATOM 1406 N N . LEU A 1 197 ? 22.977 -28.411 -15.564 1.00 44.93 207 LEU A N 1
ATOM 1407 C CA . LEU A 1 197 ? 22.997 -28.238 -17.019 1.00 47.44 207 LEU A CA 1
ATOM 1408 C C . LEU A 1 197 ? 23.844 -27.048 -17.464 1.00 46.68 207 LEU A C 1
ATOM 1409 O O . LEU A 1 197 ? 24.547 -27.123 -18.469 1.00 44.51 207 LEU A O 1
ATOM 1414 N N . LEU A 1 198 ? 23.766 -25.951 -16.720 1.00 46.07 208 LEU A N 1
ATOM 1415 C CA . LEU A 1 198 ? 24.530 -24.753 -17.047 1.00 45.45 208 LEU A CA 1
ATOM 1416 C C . LEU A 1 198 ? 26.003 -24.948 -16.739 1.00 47.65 208 LEU A C 1
ATOM 1417 O O . LEU A 1 198 ? 26.836 -24.100 -17.062 1.00 48.31 208 LEU A O 1
ATOM 1422 N N . GLY A 1 199 ? 26.317 -26.062 -16.092 1.00 45.19 209 GLY A N 1
ATOM 1423 C CA . GLY A 1 199 ? 27.684 -26.355 -15.726 1.00 41.78 209 GLY A CA 1
ATOM 1424 C C . GLY A 1 199 ? 28.170 -25.698 -14.445 1.00 48.14 209 GLY A C 1
ATOM 1425 O O . GLY A 1 199 ? 29.379 -25.662 -14.212 1.00 45.63 209 GLY A O 1
ATOM 1426 N N . ASN A 1 200 ? 27.273 -25.206 -13.586 1.00 45.98 210 ASN A N 1
ATOM 1427 C CA . ASN A 1 200 ? 27.789 -24.696 -12.323 1.00 43.95 210 ASN A CA 1
ATOM 1428 C C . ASN A 1 200 ? 27.554 -25.789 -11.309 1.00 47.26 210 ASN A C 1
ATOM 1429 O O . ASN A 1 200 ? 26.482 -25.894 -10.711 1.00 42.94 210 ASN A O 1
ATOM 1434 N N . PHE A 1 201 ? 28.618 -26.522 -11.022 1.00 44.24 211 PHE A N 1
ATOM 1435 C CA . PHE A 1 201 ? 28.475 -27.755 -10.266 1.00 50.26 211 PHE A CA 1
ATOM 1436 C C . PHE A 1 201 ? 28.435 -27.520 -8.767 1.00 46.74 211 PHE A C 1
ATOM 1437 O O . PHE A 1 201 ? 27.656 -28.149 -8.056 1.00 45.58 211 PHE A O 1
ATOM 1445 N N . ARG A 1 202 ? 29.263 -26.590 -8.302 1.00 49.36 212 ARG A N 1
ATOM 1446 C CA . ARG A 1 202 ? 29.247 -26.191 -6.904 1.00 53.43 212 ARG A CA 1
ATOM 1447 C C . ARG A 1 202 ? 27.848 -25.720 -6.524 1.00 51.61 212 ARG A C 1
ATOM 1448 O O . ARG A 1 202 ? 27.301 -26.129 -5.500 1.00 53.58 212 ARG A O 1
ATOM 1456 N N . ASP A 1 203 ? 27.267 -24.867 -7.363 1.00 47.02 213 ASP A N 1
ATOM 1457 C CA . ASP A 1 203 ? 25.935 -24.329 -7.105 1.00 49.15 213 ASP A CA 1
ATOM 1458 C C . ASP A 1 203 ? 24.866 -25.415 -7.145 1.00 46.24 213 ASP A C 1
ATOM 1459 O O . ASP A 1 203 ? 23.903 -25.381 -6.377 1.00 44.26 213 ASP A O 1
ATOM 1464 N N . ALA A 1 204 ? 25.039 -26.375 -8.046 1.00 39.35 214 ALA A N 1
ATOM 1465 C CA . ALA A 1 204 ? 24.132 -27.509 -8.119 1.00 42.96 214 ALA A CA 1
ATOM 1466 C C . ALA A 1 204 ? 24.199 -28.297 -6.818 1.00 41.16 214 ALA A C 1
ATOM 1467 O O . ALA A 1 204 ? 23.172 -28.695 -6.265 1.00 36.90 214 ALA A O 1
ATOM 1469 N N . VAL A 1 205 ? 25.417 -28.518 -6.333 1.00 41.37 215 VAL A N 1
ATOM 1470 C CA . VAL A 1 205 ? 25.620 -29.250 -5.091 1.00 43.74 215 VAL A CA 1
ATOM 1471 C C . VAL A 1 205 ? 24.904 -28.558 -3.939 1.00 41.47 215 VAL A C 1
ATOM 1472 O O . VAL A 1 205 ? 24.161 -29.191 -3.184 1.00 38.42 215 VAL A O 1
ATOM 1476 N N . ILE A 1 206 ? 25.118 -27.253 -3.820 1.00 39.51 216 ILE A N 1
ATOM 1477 C CA . ILE A 1 206 ? 24.489 -26.474 -2.764 1.00 44.27 216 ILE A CA 1
ATOM 1478 C C . ILE A 1 206 ? 22.966 -26.630 -2.772 1.00 45.39 216 ILE A C 1
ATOM 1479 O O . ILE A 1 206 ? 22.353 -26.858 -1.725 1.00 45.10 216 ILE A O 1
ATOM 1484 N N . ALA A 1 207 ? 22.364 -26.540 -3.956 1.00 37.45 217 ALA A N 1
ATOM 1485 C CA . ALA A 1 207 ? 20.914 -26.657 -4.088 1.00 36.48 217 ALA A CA 1
ATOM 1486 C C . ALA A 1 207 ? 20.400 -28.049 -3.712 1.00 42.51 217 ALA A C 1
ATOM 1487 O O . ALA A 1 207 ? 19.423 -28.184 -2.970 1.00 43.58 217 ALA A O 1
ATOM 1489 N N . HIS A 1 208 ? 21.057 -29.084 -4.225 1.00 38.80 218 HIS A N 1
ATOM 1490 C CA . HIS A 1 208 ? 20.628 -30.450 -3.946 1.00 41.84 218 HIS A CA 1
ATOM 1491 C C . HIS A 1 208 ? 20.822 -30.808 -2.473 1.00 38.24 218 HIS A C 1
ATOM 1492 O O . HIS A 1 208 ? 20.034 -31.566 -1.899 1.00 38.75 218 HIS A O 1
ATOM 1499 N N . GLU A 1 209 ? 21.864 -30.253 -1.860 1.00 34.48 219 GLU A N 1
ATOM 1500 C CA . GLU A 1 209 ? 22.067 -30.425 -0.427 1.00 41.33 219 GLU A CA 1
ATOM 1501 C C . GLU A 1 209 ? 20.857 -29.911 0.352 1.00 41.96 219 GLU A C 1
ATOM 1502 O O . GLU A 1 209 ? 20.433 -30.530 1.328 1.00 39.36 219 GLU A O 1
ATOM 1508 N N . GLN A 1 210 ? 20.292 -28.789 -0.088 1.00 39.85 220 GLN A N 1
ATOM 1509 C CA . GLN A 1 210 ? 19.115 -28.239 0.578 1.00 39.45 220 GLN A CA 1
ATOM 1510 C C . GLN A 1 210 ? 17.897 -29.124 0.316 1.00 37.55 220 GLN A C 1
ATOM 1511 O O . GLN A 1 210 ? 17.074 -29.346 1.207 1.00 35.16 220 GLN A O 1
ATOM 1517 N N . ARG A 1 211 ? 17.806 -29.640 -0.907 1.00 33.07 221 ARG A N 1
ATOM 1518 C CA . ARG A 1 211 ? 16.740 -30.561 -1.292 1.00 31.26 221 ARG A CA 1
ATOM 1519 C C . ARG A 1 211 ? 16.775 -31.825 -0.431 1.00 34.11 221 ARG A C 1
ATOM 1520 O O . ARG A 1 211 ? 15.734 -32.324 -0.006 1.00 39.61 221 ARG A O 1
ATOM 1528 N N . LEU A 1 212 ? 17.979 -32.335 -0.180 1.00 29.87 222 LEU A N 1
ATOM 1529 C CA . LEU A 1 212 ? 18.163 -33.516 0.664 1.00 34.63 222 LEU A CA 1
ATOM 1530 C C . LEU A 1 212 ? 17.705 -33.281 2.111 1.00 39.10 222 LEU A C 1
ATOM 1531 O O . LEU A 1 212 ? 16.965 -34.088 2.676 1.00 36.36 222 LEU A O 1
ATOM 1536 N N . LEU A 1 213 ? 18.146 -32.178 2.710 1.00 43.90 223 LEU A N 1
ATOM 1537 C CA . LEU A 1 213 ? 17.733 -31.841 4.073 1.00 42.20 223 LEU A CA 1
ATOM 1538 C C . LEU A 1 213 ? 16.210 -31.864 4.180 1.00 42.12 223 LEU A C 1
ATOM 1539 O O . LEU A 1 213 ? 15.657 -32.435 5.117 1.00 37.05 223 LEU A O 1
ATOM 1544 N N . ILE A 1 214 ? 15.536 -31.264 3.201 1.00 39.37 224 ILE A N 1
ATOM 1545 C CA . ILE A 1 214 ? 14.079 -31.171 3.222 1.00 40.56 224 ILE A CA 1
ATOM 1546 C C . ILE A 1 214 ? 13.390 -32.519 2.980 1.00 41.42 224 ILE A C 1
ATOM 1547 O O . ILE A 1 214 ? 12.323 -32.787 3.532 1.00 45.19 224 ILE A O 1
ATOM 1552 N N . ALA A 1 215 ? 14.005 -33.371 2.168 1.00 41.47 225 ALA A N 1
ATOM 1553 C CA . ALA A 1 215 ? 13.474 -34.715 1.957 1.00 45.75 225 ALA A CA 1
ATOM 1554 C C . ALA A 1 215 ? 13.569 -35.538 3.245 1.00 46.42 225 ALA A C 1
ATOM 1555 O O . ALA A 1 215 ? 12.628 -36.244 3.625 1.00 37.93 225 ALA A O 1
ATOM 1557 N N . LYS A 1 216 ? 14.707 -35.437 3.922 1.00 47.55 226 LYS A N 1
ATOM 1558 C CA . LYS A 1 216 ? 14.873 -36.118 5.200 1.00 48.96 226 LYS A CA 1
ATOM 1559 C C . LYS A 1 216 ? 13.877 -35.564 6.213 1.00 50.37 226 LYS A C 1
ATOM 1560 O O . LYS A 1 216 ? 13.281 -36.315 6.984 1.00 48.97 226 LYS A O 1
ATOM 1566 N N . GLU A 1 217 ? 13.674 -34.250 6.183 1.00 50.87 227 GLU A N 1
ATOM 1567 C CA . GLU A 1 217 ? 12.711 -33.619 7.075 1.00 50.66 227 GLU A CA 1
ATOM 1568 C C . GLU A 1 217 ? 11.305 -34.193 6.895 1.00 50.00 227 GLU A C 1
ATOM 1569 O O . GLU A 1 217 ? 10.623 -34.469 7.877 1.00 48.61 227 GLU A O 1
ATOM 1575 N N . PHE A 1 218 ? 10.878 -34.387 5.648 1.00 44.54 228 PHE A N 1
ATOM 1576 C CA . PHE A 1 218 ? 9.534 -34.912 5.372 1.00 46.04 228 PHE A CA 1
ATOM 1577 C C . PHE A 1 218 ? 9.428 -36.428 5.512 1.00 49.28 228 PHE A C 1
ATOM 1578 O O . PHE A 1 218 ? 8.327 -36.979 5.511 1.00 53.01 228 PHE A O 1
ATOM 1586 N N . GLY A 1 219 ? 10.569 -37.100 5.623 1.00 48.82 229 GLY A N 1
ATOM 1587 C CA . GLY A 1 219 ? 10.593 -38.552 5.642 1.00 49.58 229 GLY A CA 1
ATOM 1588 C C . GLY A 1 219 ? 10.367 -39.142 4.256 1.00 57.44 229 GLY A C 1
ATOM 1589 O O . GLY A 1 219 ? 9.914 -40.280 4.123 1.00 59.89 229 GLY A O 1
ATOM 1590 N N . ASP A 1 220 ? 10.697 -38.377 3.219 1.00 51.83 230 ASP A N 1
ATOM 1591 C CA . ASP A 1 220 ? 10.424 -38.809 1.851 1.00 56.89 230 ASP A CA 1
ATOM 1592 C C . ASP A 1 220 ? 11.643 -39.514 1.273 1.00 57.76 230 ASP A C 1
ATOM 1593 O O . ASP A 1 220 ? 12.633 -38.875 0.914 1.00 50.87 230 ASP A O 1
ATOM 1598 N N . LYS A 1 221 ? 11.534 -40.828 1.110 1.00 57.36 231 LYS A N 1
ATOM 1599 C CA . LYS A 1 221 ? 12.681 -41.635 0.719 1.00 56.32 231 LYS A CA 1
ATOM 1600 C C . LYS A 1 221 ? 12.967 -41.497 -0.772 1.00 48.90 231 LYS A C 1
ATOM 1601 O O . LYS A 1 221 ? 14.122 -41.515 -1.194 1.00 46.16 231 LYS A O 1
ATOM 1607 N N . ALA A 1 222 ? 11.912 -41.346 -1.564 1.00 47.36 232 ALA A N 1
ATOM 1608 C CA . ALA A 1 222 ? 12.070 -41.130 -2.996 1.00 54.07 232 ALA A CA 1
ATOM 1609 C C . ALA A 1 222 ? 12.864 -39.851 -3.253 1.00 51.08 232 ALA A C 1
ATOM 1610 O O . ALA A 1 222 ? 13.894 -39.874 -3.930 1.00 47.04 232 ALA A O 1
ATOM 1612 N N . ALA A 1 223 ? 12.386 -38.740 -2.699 1.00 47.14 233 ALA A N 1
ATOM 1613 C CA . ALA A 1 223 ? 13.061 -37.451 -2.848 1.00 46.39 233 ALA A CA 1
ATOM 1614 C C . ALA A 1 223 ? 14.499 -37.517 -2.337 1.00 46.90 233 ALA A C 1
ATOM 1615 O O . ALA A 1 223 ? 15.408 -36.922 -2.919 1.00 46.35 233 ALA A O 1
ATOM 1617 N N . GLU A 1 224 ? 14.690 -38.245 -1.243 1.00 42.93 234 GLU A N 1
ATOM 1618 C CA . GLU A 1 224 ? 16.004 -38.405 -0.636 1.00 48.04 234 GLU A CA 1
ATOM 1619 C C . GLU A 1 224 ? 16.928 -39.116 -1.616 1.00 46.04 234 GLU A C 1
ATOM 1620 O O . GLU A 1 224 ? 18.062 -38.688 -1.849 1.00 43.05 234 GLU A O 1
ATOM 1626 N N . ARG A 1 225 ? 16.430 -40.195 -2.208 1.00 51.48 235 ARG A N 1
ATOM 1627 C CA . ARG A 1 225 ? 17.189 -40.924 -3.211 1.00 48.62 235 ARG A CA 1
ATOM 1628 C C . ARG A 1 225 ? 17.557 -40.019 -4.387 1.00 44.96 235 ARG A C 1
ATOM 1629 O O . ARG A 1 225 ? 18.686 -40.057 -4.878 1.00 44.46 235 ARG A O 1
ATOM 1637 N N . ARG A 1 226 ? 16.597 -39.209 -4.832 1.00 40.44 236 ARG A N 1
ATOM 1638 C CA . ARG A 1 226 ? 16.819 -38.287 -5.942 1.00 39.20 236 ARG A CA 1
ATOM 1639 C C . ARG A 1 226 ? 17.971 -37.323 -5.660 1.00 41.05 236 ARG A C 1
ATOM 1640 O O . ARG A 1 226 ? 18.883 -37.174 -6.476 1.00 40.13 236 ARG A O 1
ATOM 1648 N N . ALA A 1 227 ? 17.920 -36.666 -4.506 1.00 41.94 237 ALA A N 1
ATOM 1649 C CA . ALA A 1 227 ? 18.974 -35.739 -4.105 1.00 41.14 237 ALA A CA 1
ATOM 1650 C C . ALA A 1 227 ? 20.345 -36.419 -4.124 1.00 45.99 237 ALA A C 1
ATOM 1651 O O . ALA A 1 227 ? 21.308 -35.877 -4.669 1.00 50.19 237 ALA A O 1
ATOM 1653 N N . TYR A 1 228 ? 20.424 -37.609 -3.534 1.00 39.81 238 TYR A N 1
ATOM 1654 C CA . TYR A 1 228 ? 21.663 -38.384 -3.541 1.00 43.15 238 TYR A CA 1
ATOM 1655 C C . TYR A 1 228 ? 22.162 -38.637 -4.966 1.00 46.44 238 TYR A C 1
ATOM 1656 O O . TYR A 1 228 ? 23.347 -38.455 -5.257 1.00 44.98 238 TYR A O 1
ATOM 1665 N N . SER A 1 229 ? 21.258 -39.059 -5.851 1.00 42.85 239 SER A N 1
ATOM 1666 C CA . SER A 1 229 ? 21.614 -39.300 -7.248 1.00 50.20 239 SER A CA 1
ATOM 1667 C C . SER A 1 229 ? 22.175 -38.037 -7.877 1.00 43.88 239 SER A C 1
ATOM 1668 O O . SER A 1 229 ? 23.247 -38.056 -8.488 1.00 33.52 239 SER A O 1
ATOM 1671 N N . ASN A 1 230 ? 21.435 -36.943 -7.721 1.00 40.76 240 ASN A N 1
ATOM 1672 C CA . ASN A 1 230 ? 21.812 -35.657 -8.294 1.00 40.22 240 ASN A CA 1
ATOM 1673 C C . ASN A 1 230 ? 23.149 -35.134 -7.763 1.00 44.60 240 ASN A C 1
ATOM 1674 O O . ASN A 1 230 ? 23.939 -34.568 -8.518 1.00 50.81 240 ASN A O 1
ATOM 1679 N N . LEU A 1 231 ? 23.407 -35.340 -6.472 1.00 42.19 241 LEU A N 1
ATOM 1680 C CA . LEU A 1 231 ? 24.688 -34.954 -5.879 1.00 43.89 241 LEU A CA 1
ATOM 1681 C C . LEU A 1 231 ? 25.833 -35.789 -6.446 1.00 46.18 241 LEU A C 1
ATOM 1682 O O . LEU A 1 231 ? 26.905 -35.266 -6.759 1.00 47.80 241 LEU A O 1
ATOM 1687 N N . GLY A 1 232 ? 25.598 -37.090 -6.577 1.00 45.85 242 GLY A N 1
ATOM 1688 C CA . GLY A 1 232 ? 26.569 -37.971 -7.195 1.00 50.02 242 GLY A CA 1
ATOM 1689 C C . GLY A 1 232 ? 26.974 -37.469 -8.567 1.00 52.29 242 GLY A C 1
ATOM 1690 O O . GLY A 1 232 ? 28.160 -37.432 -8.897 1.00 55.26 242 GLY A O 1
ATOM 1691 N N . ASN A 1 233 ? 25.984 -37.069 -9.362 1.00 50.57 243 ASN A N 1
ATOM 1692 C CA . ASN A 1 233 ? 26.231 -36.583 -10.717 1.00 48.17 243 ASN A CA 1
ATOM 1693 C C . ASN A 1 233 ? 27.119 -35.343 -10.751 1.00 49.14 243 ASN A C 1
ATOM 1694 O O . ASN A 1 233 ? 28.051 -35.260 -11.550 1.00 52.64 243 ASN A O 1
ATOM 1699 N N . ALA A 1 234 ? 26.819 -34.377 -9.889 1.00 44.76 244 ALA A N 1
ATOM 1700 C CA . ALA A 1 234 ? 27.596 -33.143 -9.827 1.00 45.64 244 ALA A CA 1
ATOM 1701 C C . ALA A 1 234 ? 29.056 -33.394 -9.434 1.00 52.19 244 ALA A C 1
ATOM 1702 O O . ALA A 1 234 ? 29.967 -32.769 -9.977 1.00 53.91 244 ALA A O 1
ATOM 1704 N N . TYR A 1 235 ? 29.277 -34.302 -8.489 1.00 55.36 245 TYR A N 1
ATOM 1705 C CA . TYR A 1 235 ? 30.636 -34.609 -8.047 1.00 59.36 245 TYR A CA 1
ATOM 1706 C C . TYR A 1 235 ? 31.451 -35.334 -9.119 1.00 65.53 245 TYR A C 1
ATOM 1707 O O . TYR A 1 235 ? 32.681 -35.275 -9.117 1.00 65.97 245 TYR A O 1
ATOM 1716 N N . ILE A 1 236 ? 30.769 -36.017 -10.031 1.00 62.69 246 ILE A N 1
ATOM 1717 C CA . ILE A 1 236 ? 31.443 -36.603 -11.182 1.00 62.14 246 ILE A CA 1
ATOM 1718 C C . ILE A 1 236 ? 32.100 -35.505 -12.009 1.00 65.13 246 ILE A C 1
ATOM 1719 O O . ILE A 1 236 ? 33.291 -35.574 -12.319 1.00 66.33 246 ILE A O 1
ATOM 1724 N N . PHE A 1 237 ? 31.318 -34.484 -12.348 1.00 63.09 247 PHE A N 1
ATOM 1725 C CA . PHE A 1 237 ? 31.817 -33.364 -13.140 1.00 62.27 247 PHE A CA 1
ATOM 1726 C C . PHE A 1 237 ? 32.713 -32.423 -12.338 1.00 62.38 247 PHE A C 1
ATOM 1727 O O . PHE A 1 237 ? 33.429 -31.604 -12.913 1.00 58.94 247 PHE A O 1
ATOM 1735 N N . LEU A 1 238 ? 32.683 -32.548 -11.015 1.00 64.07 248 LEU A N 1
ATOM 1736 C CA . LEU A 1 238 ? 33.598 -31.789 -10.170 1.00 64.69 248 LEU A CA 1
ATOM 1737 C C . LEU A 1 238 ? 34.918 -32.541 -10.085 1.00 66.96 248 LEU A C 1
ATOM 1738 O O . LEU A 1 238 ? 35.854 -32.120 -9.398 1.00 61.00 248 LEU A O 1
ATOM 1743 N N . GLY A 1 239 ? 34.974 -33.666 -10.790 1.00 69.67 249 GLY A N 1
ATOM 1744 C CA . GLY A 1 239 ? 36.180 -34.462 -10.874 1.00 75.43 249 GLY A CA 1
ATOM 1745 C C . GLY A 1 239 ? 36.481 -35.207 -9.592 1.00 83.66 249 GLY A C 1
ATOM 1746 O O . GLY A 1 239 ? 37.537 -35.834 -9.471 1.00 88.88 249 GLY A O 1
ATOM 1747 N N . GLU A 1 240 ? 35.562 -35.154 -8.630 1.00 81.37 250 GLU A N 1
ATOM 1748 C CA . GLU A 1 240 ? 35.783 -35.884 -7.394 1.00 78.65 250 GLU A CA 1
ATOM 1749 C C . GLU A 1 240 ? 34.952 -37.154 -7.435 1.00 82.10 250 GLU A C 1
ATOM 1750 O O . GLU A 1 240 ? 33.742 -37.142 -7.209 1.00 88.65 250 GLU A O 1
ATOM 1756 N N . PHE A 1 241 ? 35.646 -38.260 -7.671 1.00 77.82 251 PHE A N 1
ATOM 1757 C CA . PHE A 1 241 ? 35.019 -39.552 -7.915 1.00 74.54 251 PHE A CA 1
ATOM 1758 C C . PHE A 1 241 ? 34.630 -40.333 -6.662 1.00 82.72 251 PHE A C 1
ATOM 1759 O O . PHE A 1 241 ? 33.565 -40.950 -6.613 1.00 85.11 251 PHE A O 1
ATOM 1767 N N . GLU A 1 242 ? 35.504 -40.317 -5.660 1.00 83.23 252 GLU A N 1
ATOM 1768 C CA . GLU A 1 242 ? 35.257 -41.059 -4.432 1.00 82.28 252 GLU A CA 1
ATOM 1769 C C . GLU A 1 242 ? 33.995 -40.546 -3.751 1.00 74.51 252 GLU A C 1
ATOM 1770 O O . GLU A 1 242 ? 33.187 -41.328 -3.250 1.00 79.25 252 GLU A O 1
ATOM 1772 N N . THR A 1 243 ? 33.828 -39.228 -3.743 1.00 63.30 253 THR A N 1
ATOM 1773 C CA . THR A 1 243 ? 32.655 -38.609 -3.133 1.00 65.43 253 THR A CA 1
ATOM 1774 C C . THR A 1 243 ? 31.365 -38.979 -3.875 1.00 59.97 253 THR A C 1
ATOM 1775 O O . THR A 1 243 ? 30.325 -39.213 -3.253 1.00 48.07 253 THR A O 1
ATOM 1779 N N . ALA A 1 244 ? 31.435 -39.037 -5.202 1.00 54.26 254 ALA A N 1
ATOM 1780 C CA . ALA A 1 244 ? 30.280 -39.431 -6.005 1.00 50.54 254 ALA A CA 1
ATOM 1781 C C . ALA A 1 244 ? 29.870 -40.873 -5.709 1.00 61.45 254 ALA A C 1
ATOM 1782 O O . ALA A 1 244 ? 28.688 -41.162 -5.515 1.00 60.35 254 ALA A O 1
ATOM 1784 N N . SER A 1 245 ? 30.855 -41.770 -5.672 1.00 64.43 255 SER A N 1
ATOM 1785 C CA . SER A 1 245 ? 30.611 -43.181 -5.385 1.00 64.68 255 SER A CA 1
ATOM 1786 C C . SER A 1 245 ? 29.925 -43.363 -4.036 1.00 61.89 255 SER A C 1
ATOM 1787 O O . SER A 1 245 ? 29.123 -44.277 -3.852 1.00 64.41 255 SER A O 1
ATOM 1790 N N . GLU A 1 246 ? 30.246 -42.491 -3.089 1.00 59.09 256 GLU A N 1
ATOM 1791 C CA . GLU A 1 246 ? 29.663 -42.584 -1.761 1.00 63.10 256 GLU A CA 1
ATOM 1792 C C . GLU A 1 246 ? 28.183 -42.201 -1.773 1.00 59.66 256 GLU A C 1
ATOM 1793 O O . GLU A 1 246 ? 27.361 -42.855 -1.129 1.00 62.22 256 GLU A O 1
ATOM 1799 N N . TYR A 1 247 ? 27.836 -41.159 -2.521 1.00 55.78 257 TYR A N 1
ATOM 1800 C CA . TYR A 1 247 ? 26.430 -40.796 -2.673 1.00 59.08 257 TYR A CA 1
ATOM 1801 C C . TYR A 1 247 ? 25.650 -41.869 -3.433 1.00 53.09 257 TYR A C 1
ATOM 1802 O O . TYR A 1 247 ? 24.473 -42.105 -3.159 1.00 51.08 257 TYR A O 1
ATOM 1811 N N . TYR A 1 248 ? 26.310 -42.525 -4.379 1.00 44.18 258 TYR A N 1
ATOM 1812 C CA . TYR A 1 248 ? 25.674 -43.616 -5.104 1.00 52.65 258 TYR A CA 1
ATOM 1813 C C . TYR A 1 248 ? 25.459 -44.806 -4.172 1.00 51.21 258 TYR A C 1
ATOM 1814 O O . TYR A 1 248 ? 24.427 -45.476 -4.234 1.00 50.96 258 TYR A O 1
ATOM 1823 N N . LYS A 1 249 ? 26.430 -45.055 -3.297 1.00 43.83 259 LYS A N 1
ATOM 1824 C CA . LYS A 1 249 ? 26.279 -46.083 -2.274 1.00 53.74 259 LYS A CA 1
ATOM 1825 C C . LYS A 1 249 ? 24.980 -45.860 -1.503 1.00 55.38 259 LYS A C 1
ATOM 1826 O O . LYS A 1 249 ? 24.231 -46.802 -1.241 1.00 54.62 259 LYS A O 1
ATOM 1832 N N . LYS A 1 250 ? 24.715 -44.605 -1.153 1.00 54.40 260 LYS A N 1
ATOM 1833 C CA . LYS A 1 250 ? 23.490 -44.249 -0.448 1.00 54.80 260 LYS A CA 1
ATOM 1834 C C . LYS A 1 250 ? 22.232 -44.538 -1.276 1.00 58.64 260 LYS A C 1
ATOM 1835 O O . LYS A 1 250 ? 21.264 -45.093 -0.750 1.00 56.63 260 LYS A O 1
ATOM 1841 N N . THR A 1 251 ? 22.247 -44.170 -2.561 1.00 51.70 261 THR A N 1
ATOM 1842 C CA . THR A 1 251 ? 21.100 -44.435 -3.437 1.00 56.96 261 THR A CA 1
ATOM 1843 C C . THR A 1 251 ? 20.816 -45.933 -3.536 1.00 52.53 261 THR A C 1
ATOM 1844 O O . THR A 1 251 ? 19.660 -46.352 -3.575 1.00 57.02 261 THR A O 1
ATOM 1848 N N . LEU A 1 252 ? 21.875 -46.735 -3.570 1.00 46.07 262 LEU A N 1
ATOM 1849 C CA . LEU A 1 252 ? 21.731 -48.186 -3.595 1.00 57.09 262 LEU A CA 1
ATOM 1850 C C . LEU A 1 252 ? 20.922 -48.681 -2.398 1.00 69.21 262 LEU A C 1
ATOM 1851 O O . LEU A 1 252 ? 20.017 -49.503 -2.544 1.00 73.56 262 LEU A O 1
ATOM 1853 N N . LEU A 1 253 ? 21.257 -48.170 -1.216 1.00 74.54 263 LEU A N 1
ATOM 1854 C CA . LEU A 1 253 ? 20.573 -48.538 0.023 1.00 75.68 263 LEU A CA 1
ATOM 1855 C C . LEU A 1 253 ? 19.082 -48.224 0.004 1.00 70.49 263 LEU A C 1
ATOM 1856 O O . LEU A 1 253 ? 18.254 -49.083 0.308 1.00 75.63 263 LEU A O 1
ATOM 1861 N N . LEU A 1 254 ? 18.747 -46.983 -0.325 1.00 62.60 264 LEU A N 1
ATOM 1862 C CA . LEU A 1 254 ? 17.352 -46.574 -0.408 1.00 75.75 264 LEU A CA 1
ATOM 1863 C C . LEU A 1 254 ? 16.607 -47.333 -1.506 1.00 83.29 264 LEU A C 1
ATOM 1864 O O . LEU A 1 254 ? 15.426 -47.650 -1.357 1.00 83.62 264 LEU A O 1
ATOM 1869 N N . ALA A 1 255 ? 17.294 -47.623 -2.607 1.00 82.64 265 ALA A N 1
ATOM 1870 C CA . ALA A 1 255 ? 16.678 -48.359 -3.707 1.00 78.81 265 ALA A CA 1
ATOM 1871 C C . ALA A 1 255 ? 16.234 -49.741 -3.234 1.00 77.77 265 ALA A C 1
ATOM 1872 O O . ALA A 1 255 ? 15.137 -50.197 -3.557 1.00 79.64 265 ALA A O 1
ATOM 1874 N N . ARG A 1 256 ? 17.092 -50.401 -2.463 1.00 71.18 266 ARG A N 1
ATOM 1875 C CA . ARG A 1 256 ? 16.730 -51.664 -1.832 1.00 78.61 266 ARG A CA 1
ATOM 1876 C C . ARG A 1 256 ? 15.647 -51.431 -0.784 1.00 83.64 266 ARG A C 1
ATOM 1877 O O . ARG A 1 256 ? 14.654 -52.158 -0.724 1.00 87.13 266 ARG A O 1
ATOM 1885 N N . GLN A 1 257 ? 15.848 -50.401 0.031 1.00 80.15 267 GLN A N 1
ATOM 1886 C CA . GLN A 1 257 ? 14.877 -49.992 1.036 1.00 82.86 267 GLN A CA 1
ATOM 1887 C C . GLN A 1 257 ? 13.493 -49.781 0.422 1.00 83.39 267 GLN A C 1
ATOM 1888 O O . GLN A 1 257 ? 12.501 -50.321 0.911 1.00 87.18 267 GLN A O 1
ATOM 1894 N N . LEU A 1 258 ? 13.432 -48.995 -0.651 1.00 81.53 268 LEU A N 1
ATOM 1895 C CA . LEU A 1 258 ? 12.161 -48.681 -1.304 1.00 80.21 268 LEU A CA 1
ATOM 1896 C C . LEU A 1 258 ? 11.615 -49.851 -2.117 1.00 83.80 268 LEU A C 1
ATOM 1897 O O . LEU A 1 258 ? 10.486 -49.801 -2.609 1.00 81.53 268 LEU A O 1
ATOM 1902 N N . LYS A 1 259 ? 12.421 -50.899 -2.252 1.00 93.23 269 LYS A N 1
ATOM 1903 C CA . LYS A 1 259 ? 12.054 -52.053 -3.064 1.00 100.42 269 LYS A CA 1
ATOM 1904 C C . LYS A 1 259 ? 11.876 -51.663 -4.531 1.00 100.19 269 LYS A C 1
ATOM 1905 O O . LYS A 1 259 ? 10.987 -52.171 -5.214 1.00 101.62 269 LYS A O 1
ATOM 1907 N N . ASP A 1 260 ? 12.722 -50.751 -5.005 1.00 95.53 270 ASP A N 1
ATOM 1908 C CA . ASP A 1 260 ? 12.719 -50.366 -6.412 1.00 90.84 270 ASP A CA 1
ATOM 1909 C C . ASP A 1 260 ? 13.925 -51.004 -7.091 1.00 85.99 270 ASP A C 1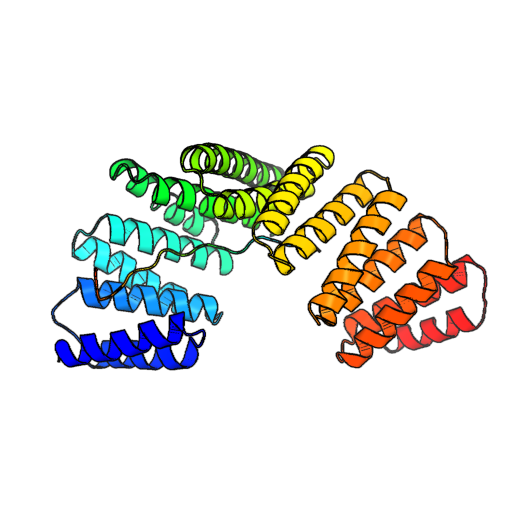
ATOM 1910 O O . ASP A 1 260 ? 15.063 -50.585 -6.874 1.00 82.74 270 ASP A O 1
ATOM 1915 N N . ARG A 1 261 ? 13.669 -52.002 -7.931 1.00 82.12 271 ARG A N 1
ATOM 1916 C CA . ARG A 1 261 ? 14.741 -52.741 -8.589 1.00 81.16 271 ARG A CA 1
ATOM 1917 C C . ARG A 1 261 ? 15.360 -51.932 -9.723 1.00 74.17 271 ARG A C 1
ATOM 1918 O O . ARG A 1 261 ? 16.583 -51.882 -9.864 1.00 68.61 271 ARG A O 1
ATOM 1926 N N . ALA A 1 262 ? 14.510 -51.302 -10.527 1.00 75.37 272 ALA A N 1
ATOM 1927 C CA . ALA A 1 262 ? 14.974 -50.462 -11.624 1.00 78.95 272 ALA A CA 1
ATOM 1928 C C . ALA A 1 262 ? 15.967 -49.415 -11.125 1.00 80.75 272 ALA A C 1
ATOM 1929 O O . ALA A 1 262 ? 16.970 -49.135 -11.783 1.00 84.30 272 ALA A O 1
ATOM 1931 N N . VAL A 1 263 ? 15.682 -48.843 -9.959 1.00 74.43 273 VAL A N 1
ATOM 1932 C CA . VAL A 1 263 ? 16.566 -47.853 -9.352 1.00 70.51 273 VAL A CA 1
ATOM 1933 C C . VAL A 1 263 ? 17.809 -48.506 -8.751 1.00 64.86 273 VAL A C 1
ATOM 1934 O O . VAL A 1 263 ? 18.915 -47.968 -8.854 1.00 57.24 273 VAL A O 1
ATOM 1938 N N . GLU A 1 264 ? 17.620 -49.660 -8.117 1.00 60.51 274 GLU A N 1
ATOM 1939 C CA . GLU A 1 264 ? 18.735 -50.435 -7.587 1.00 65.23 274 GLU A CA 1
ATOM 1940 C C . GLU A 1 264 ? 19.748 -50.715 -8.692 1.00 67.08 274 GLU A C 1
ATOM 1941 O O . GLU A 1 264 ? 20.942 -50.457 -8.534 1.00 65.48 274 GLU A O 1
ATOM 1947 N N . ALA A 1 265 ? 19.260 -51.239 -9.813 1.00 70.27 275 ALA A N 1
ATOM 1948 C CA . ALA A 1 265 ? 20.104 -51.508 -10.970 1.00 74.48 275 ALA A CA 1
ATOM 1949 C C . ALA A 1 265 ? 20.819 -50.237 -11.416 1.00 71.25 275 ALA A C 1
ATOM 1950 O O . ALA A 1 265 ? 22.026 -50.242 -11.663 1.00 68.36 275 ALA A O 1
ATOM 1952 N N . GLN A 1 266 ? 20.058 -49.152 -11.520 1.00 68.10 276 GLN A N 1
ATOM 1953 C CA . GLN A 1 266 ? 20.601 -47.844 -11.864 1.00 71.20 276 GLN A CA 1
ATOM 1954 C C . GLN A 1 266 ? 21.765 -47.478 -10.936 1.00 71.82 276 GLN A C 1
ATOM 1955 O O . GLN A 1 266 ? 22.843 -47.101 -11.398 1.00 67.80 276 GLN A O 1
ATOM 1961 N N . SER A 1 267 ? 21.542 -47.608 -9.629 1.00 69.05 277 SER A N 1
ATOM 1962 C CA . SER A 1 267 ? 22.581 -47.350 -8.632 1.00 65.31 277 SER A CA 1
ATOM 1963 C C . SER A 1 267 ? 23.836 -48.173 -8.895 1.00 61.54 277 SER A C 1
ATOM 1964 O O . SER A 1 267 ? 24.953 -47.656 -8.858 1.00 58.65 277 SER A O 1
ATOM 1967 N N . CYS A 1 268 ? 23.642 -49.461 -9.153 1.00 65.97 278 CYS A N 1
ATOM 1968 C CA . CYS A 1 268 ? 24.753 -50.367 -9.420 1.00 69.52 278 CYS A CA 1
ATOM 1969 C C . CYS A 1 268 ? 25.567 -49.922 -10.632 1.00 66.89 278 CYS A C 1
ATOM 1970 O O . CYS A 1 268 ? 26.797 -49.889 -10.587 1.00 63.09 278 CYS A O 1
ATOM 1973 N N . TYR A 1 269 ? 24.873 -49.579 -11.714 1.00 70.53 279 TYR A N 1
ATOM 1974 C CA . TYR A 1 269 ? 25.532 -49.135 -12.936 1.00 73.50 279 TYR A CA 1
ATOM 1975 C C . TYR A 1 269 ? 26.377 -47.889 -12.668 1.00 67.18 279 TYR A C 1
ATOM 1976 O O . TYR A 1 269 ? 27.558 -47.844 -13.015 1.00 62.13 279 TYR A O 1
ATOM 1985 N N . SER A 1 270 ? 25.768 -46.889 -12.036 1.00 60.49 280 SER A N 1
ATOM 1986 C CA . SER A 1 270 ? 26.467 -45.656 -11.682 1.00 61.84 280 SER A CA 1
ATOM 1987 C C . SER A 1 270 ? 27.723 -45.919 -10.849 1.00 62.65 280 SER A C 1
ATOM 1988 O O . SER A 1 270 ? 28.778 -45.333 -11.100 1.00 59.67 280 SER A O 1
ATOM 1991 N N . LEU A 1 271 ? 27.605 -46.795 -9.854 1.00 60.01 281 LEU A N 1
ATOM 1992 C CA . LEU A 1 271 ? 28.749 -47.165 -9.024 1.00 67.43 281 LEU A CA 1
ATOM 1993 C C . LEU A 1 271 ? 29.811 -47.886 -9.846 1.00 74.75 281 LEU A C 1
ATOM 1994 O O . LEU A 1 271 ? 31.010 -47.734 -9.606 1.00 73.80 281 LEU A O 1
ATOM 1999 N N . GLY A 1 272 ? 29.362 -48.675 -10.816 1.00 76.44 282 GLY A N 1
ATOM 2000 C CA . GLY A 1 272 ? 30.272 -49.373 -11.701 1.00 79.63 282 GLY A CA 1
ATOM 2001 C C . GLY A 1 272 ? 31.163 -48.413 -12.465 1.00 79.21 282 GLY A C 1
ATOM 2002 O O . GLY A 1 272 ? 32.382 -48.587 -12.510 1.00 76.92 282 GLY A O 1
ATOM 2003 N N . ASN A 1 273 ? 30.553 -47.391 -13.062 1.00 73.70 283 ASN A N 1
ATOM 2004 C CA . ASN A 1 273 ? 31.290 -46.430 -13.876 1.00 77.32 283 ASN A CA 1
ATOM 2005 C C . ASN A 1 273 ? 32.187 -45.521 -13.048 1.00 73.52 283 ASN A C 1
ATOM 2006 O O . ASN A 1 273 ? 33.232 -45.074 -13.517 1.00 78.30 283 ASN A O 1
ATOM 2011 N N . THR A 1 274 ? 31.769 -45.243 -11.819 1.00 69.40 284 THR A N 1
ATOM 2012 C CA . THR A 1 274 ? 32.548 -44.393 -10.925 1.00 74.54 284 THR A CA 1
ATOM 2013 C C . THR A 1 274 ? 33.845 -45.091 -10.524 1.00 80.66 284 THR A C 1
ATOM 2014 O O . THR A 1 274 ? 34.925 -44.504 -10.595 1.00 81.57 284 THR A O 1
ATOM 2018 N N . TYR A 1 275 ? 33.729 -46.347 -10.105 1.00 79.77 285 TYR A N 1
ATOM 2019 C CA . TYR A 1 275 ? 34.897 -47.145 -9.751 1.00 83.54 285 TYR A CA 1
ATOM 2020 C C . TYR A 1 275 ? 35.807 -47.346 -10.958 1.00 88.64 285 TYR A C 1
ATOM 2021 O O . TYR A 1 275 ? 37.003 -47.592 -10.810 1.00 93.85 285 TYR A O 1
ATOM 2030 N N . THR A 1 276 ? 35.236 -47.233 -12.153 1.00 85.07 286 THR A N 1
ATOM 2031 C CA . THR A 1 276 ? 36.023 -47.296 -13.377 1.00 88.78 286 THR A CA 1
ATOM 2032 C C . THR A 1 276 ? 36.904 -46.056 -13.490 1.00 94.71 286 THR A C 1
ATOM 2033 O O . THR A 1 276 ? 38.057 -46.136 -13.914 1.00 102.92 286 THR A O 1
ATOM 2037 N N . LEU A 1 277 ? 36.353 -44.912 -13.095 1.00 93.80 287 LEU A N 1
ATOM 2038 C CA . LEU A 1 277 ? 37.092 -43.653 -13.095 1.00 94.67 287 LEU A CA 1
ATOM 2039 C C . LEU A 1 277 ? 38.090 -43.624 -11.940 1.00 92.35 287 LEU A C 1
ATOM 2040 O O . LEU A 1 277 ? 39.171 -43.044 -12.050 1.00 96.19 287 LEU A O 1
ATOM 2045 N N . LEU A 1 278 ? 37.712 -44.254 -10.832 1.00 86.02 288 LEU A N 1
ATOM 2046 C CA . LEU A 1 278 ? 38.598 -44.416 -9.685 1.00 88.46 288 LEU A CA 1
ATOM 2047 C C . LEU A 1 278 ? 39.639 -45.484 -9.993 1.00 94.01 288 LEU A C 1
ATOM 2048 O O . LEU A 1 278 ? 40.566 -45.717 -9.214 1.00 91.38 288 LEU A O 1
ATOM 2053 N N . GLN A 1 279 ? 39.460 -46.136 -11.138 1.00 92.45 289 GLN A N 1
ATOM 2054 C CA . GLN A 1 279 ? 40.384 -47.152 -11.626 1.00 93.54 289 GLN A CA 1
ATOM 2055 C C . GLN A 1 279 ? 40.480 -48.375 -10.712 1.00 96.27 289 GLN A C 1
ATOM 2056 O O . GLN A 1 279 ? 41.482 -49.088 -10.734 1.00 101.24 289 GLN A O 1
ATOM 2058 N N . ASP A 1 280 ? 39.436 -48.625 -9.925 1.00 94.56 290 ASP A N 1
ATOM 2059 C CA . ASP A 1 280 ? 39.345 -49.877 -9.186 1.00 94.16 290 ASP A CA 1
ATOM 2060 C C . ASP A 1 280 ? 38.357 -50.756 -9.936 1.00 87.58 290 ASP A C 1
ATOM 2061 O O . ASP A 1 280 ? 37.145 -50.556 -9.849 1.00 73.51 290 ASP A O 1
ATOM 2066 N N . TYR A 1 281 ? 38.877 -51.764 -10.631 1.00 95.08 291 TYR A N 1
ATOM 2067 C CA . TYR A 1 281 ? 38.064 -52.520 -11.579 1.00 95.34 291 TYR A CA 1
ATOM 2068 C C . TYR A 1 281 ? 37.426 -53.772 -10.995 1.00 94.69 291 TYR A C 1
ATOM 2069 O O . TYR A 1 281 ? 36.559 -54.384 -11.622 1.00 94.18 291 TYR A O 1
ATOM 2078 N N . GLU A 1 282 ? 37.844 -54.144 -9.790 1.00 95.97 292 GLU A N 1
ATOM 2079 C CA . GLU A 1 282 ? 37.246 -55.284 -9.112 1.00 98.03 292 GLU A CA 1
ATOM 2080 C C . GLU A 1 282 ? 35.860 -54.899 -8.604 1.00 93.74 292 GLU A C 1
ATOM 2081 O O . GLU A 1 282 ? 34.878 -55.597 -8.862 1.00 88.68 292 GLU A O 1
ATOM 2083 N N . LYS A 1 283 ? 35.783 -53.774 -7.899 1.00 90.67 293 LYS A N 1
ATOM 2084 C CA . LYS A 1 283 ? 34.501 -53.259 -7.436 1.00 83.96 293 LYS A CA 1
ATOM 2085 C C . LYS A 1 283 ? 33.615 -52.906 -8.627 1.00 75.43 293 LYS A C 1
ATOM 2086 O O . LYS A 1 283 ? 32.406 -53.132 -8.598 1.00 72.06 293 LYS A O 1
ATOM 2092 N N . ALA A 1 284 ? 34.228 -52.374 -9.681 1.00 65.70 294 ALA A N 1
ATOM 2093 C CA . ALA A 1 284 ? 33.495 -52.027 -10.893 1.00 69.43 294 ALA A CA 1
ATOM 2094 C C . ALA A 1 284 ? 32.748 -53.250 -11.421 1.00 74.61 294 ALA A C 1
ATOM 2095 O O . ALA A 1 284 ? 31.530 -53.215 -11.609 1.00 66.00 294 ALA A O 1
ATOM 2097 N N . ILE A 1 285 ? 33.491 -54.331 -11.647 1.00 79.44 295 ILE A N 1
ATOM 2098 C CA . ILE A 1 285 ? 32.919 -55.597 -12.091 1.00 84.58 295 ILE A CA 1
ATOM 2099 C C . ILE A 1 285 ? 31.805 -56.086 -11.163 1.00 90.06 295 ILE A C 1
ATOM 2100 O O . ILE A 1 285 ? 30.751 -56.523 -11.626 1.00 93.29 295 ILE A O 1
ATOM 2105 N N . ASP A 1 286 ? 32.041 -56.005 -9.856 1.00 93.04 296 ASP A N 1
ATOM 2106 C CA . ASP A 1 286 ? 31.049 -56.419 -8.866 1.00 95.70 296 ASP A CA 1
ATOM 2107 C C . ASP A 1 286 ? 29.692 -55.757 -9.087 1.00 93.03 296 ASP A C 1
ATOM 2108 O O . ASP A 1 286 ? 28.660 -56.430 -9.111 1.00 91.85 296 ASP A O 1
ATOM 2113 N N . TYR A 1 287 ? 29.697 -54.436 -9.248 1.00 91.28 297 TYR A N 1
ATOM 2114 C CA . TYR A 1 287 ? 28.456 -53.682 -9.415 1.00 86.56 297 TYR A CA 1
ATOM 2115 C C . TYR A 1 287 ? 27.863 -53.797 -10.821 1.00 78.06 297 TYR A C 1
ATOM 2116 O O . TYR A 1 287 ? 26.642 -53.793 -10.984 1.00 71.58 297 TYR A O 1
ATOM 2125 N N . HIS A 1 288 ? 28.721 -53.906 -11.831 1.00 80.63 298 HIS A N 1
ATOM 2126 C CA . HIS A 1 288 ? 28.248 -54.137 -13.194 1.00 83.81 298 HIS A CA 1
ATOM 2127 C C . HIS A 1 288 ? 27.598 -55.516 -13.298 1.00 86.80 298 HIS A C 1
ATOM 2128 O O . HIS A 1 288 ? 26.625 -55.703 -14.032 1.00 85.10 298 HIS A O 1
ATOM 2135 N N . LEU A 1 289 ? 28.140 -56.475 -12.552 1.00 90.14 299 LEU A N 1
ATOM 2136 C CA . LEU A 1 289 ? 27.564 -57.812 -12.461 1.00 86.08 299 LEU A CA 1
ATOM 2137 C C . LEU A 1 289 ? 26.158 -57.738 -11.864 1.00 87.02 299 LEU A C 1
ATOM 2138 O O . LEU A 1 289 ? 25.223 -58.361 -12.370 1.00 82.18 299 LEU A O 1
ATOM 2143 N N . LYS A 1 290 ? 26.022 -56.969 -10.785 1.00 89.01 300 LYS A N 1
ATOM 2144 C CA . LYS A 1 290 ? 24.736 -56.782 -10.116 1.00 90.15 300 LYS A CA 1
ATOM 2145 C C . LYS A 1 290 ? 23.737 -56.041 -10.995 1.00 90.86 300 LYS A C 1
ATOM 2146 O O . LYS A 1 290 ? 22.530 -56.276 -10.916 1.00 90.65 300 LYS A O 1
ATOM 2152 N N . HIS A 1 291 ? 24.246 -55.138 -11.825 1.00 88.81 301 HIS A N 1
ATOM 2153 C CA . HIS A 1 291 ? 23.412 -54.448 -12.797 1.00 86.85 301 HIS A CA 1
ATOM 2154 C C . HIS A 1 291 ? 22.944 -55.435 -13.863 1.00 85.35 301 HIS A C 1
ATOM 2155 O O . HIS A 1 291 ? 21.761 -55.481 -14.201 1.00 82.14 301 HIS A O 1
ATOM 2162 N N . LEU A 1 292 ? 23.876 -56.231 -14.381 1.00 84.59 302 LEU A N 1
ATOM 2163 C CA . LEU A 1 292 ? 23.547 -57.235 -15.388 1.00 87.65 302 LEU A CA 1
ATOM 2164 C C . LEU A 1 292 ? 22.416 -58.127 -14.893 1.00 85.23 302 LEU A C 1
ATOM 2165 O O . LEU A 1 292 ? 21.440 -58.363 -15.604 1.00 82.97 302 LEU A O 1
ATOM 2167 N N . ALA A 1 293 ? 22.556 -58.612 -13.664 1.00 85.17 303 ALA A N 1
ATOM 2168 C CA . ALA A 1 293 ? 21.549 -59.470 -13.055 1.00 87.96 303 ALA A CA 1
ATOM 2169 C C . ALA A 1 293 ? 20.189 -58.781 -12.973 1.00 87.98 303 ALA A C 1
ATOM 2170 O O . ALA A 1 293 ? 19.184 -59.324 -13.430 1.00 91.86 303 ALA A O 1
ATOM 2172 N N . ILE A 1 294 ? 20.159 -57.586 -12.389 1.00 86.01 304 ILE A N 1
ATOM 2173 C CA . ILE A 1 294 ? 18.909 -56.844 -12.239 1.00 85.98 304 ILE A CA 1
ATOM 2174 C C . ILE A 1 294 ? 18.272 -56.507 -13.590 1.00 88.60 304 ILE A C 1
ATOM 2175 O O . ILE A 1 294 ? 17.048 -56.507 -13.722 1.00 91.67 304 ILE A O 1
ATOM 2177 N N . ALA A 1 295 ? 19.104 -56.229 -14.590 1.00 84.79 305 ALA A N 1
ATOM 2178 C CA . ALA A 1 295 ? 18.615 -55.885 -15.925 1.00 95.09 305 ALA A CA 1
ATOM 2179 C C . ALA A 1 295 ? 17.829 -57.032 -16.560 1.00 101.37 305 ALA A C 1
ATOM 2180 O O . ALA A 1 295 ? 16.704 -56.842 -17.024 1.00 103.69 305 ALA A O 1
ATOM 2182 N N . GLN A 1 296 ? 18.431 -58.217 -16.586 1.00 101.08 306 GLN A N 1
ATOM 2183 C CA . GLN A 1 296 ? 17.752 -59.402 -17.091 1.00 104.33 306 GLN A CA 1
ATOM 2184 C C . GLN A 1 296 ? 16.459 -59.608 -16.320 1.00 110.14 306 GLN A C 1
ATOM 2185 O O . GLN A 1 296 ? 15.400 -59.836 -16.904 1.00 115.17 306 GLN A O 1
ATOM 2191 N N . GLU A 1 297 ? 16.562 -59.523 -14.998 1.00 110.33 307 GLU A N 1
ATOM 2192 C CA . GLU A 1 297 ? 15.419 -59.700 -14.113 1.00 114.96 307 GLU A CA 1
ATOM 2193 C C . GLU A 1 297 ? 14.241 -58.837 -14.552 1.00 116.42 307 GLU A C 1
ATOM 2194 O O . GLU A 1 297 ? 13.091 -59.278 -14.523 1.00 117.61 307 GLU A O 1
ATOM 2200 N N . LEU A 1 298 ? 14.536 -57.609 -14.967 1.00 114.55 308 LEU A N 1
ATOM 2201 C CA . LEU A 1 298 ? 13.504 -56.675 -15.408 1.00 115.68 308 LEU A CA 1
ATOM 2202 C C . LEU A 1 298 ? 13.253 -56.791 -16.908 1.00 120.60 308 LEU A C 1
ATOM 2203 O O . LEU A 1 298 ? 12.463 -56.035 -17.475 1.00 121.06 308 LEU A O 1
ATOM 2205 N N . LYS A 1 299 ? 13.936 -57.739 -17.543 1.00 123.08 309 LYS A N 1
ATOM 2206 C CA . LYS A 1 299 ? 13.835 -57.930 -18.985 1.00 125.04 309 LYS A CA 1
ATOM 2207 C C . LYS A 1 299 ? 14.194 -56.646 -19.723 1.00 124.46 309 LYS A C 1
ATOM 2208 O O . LYS A 1 299 ? 13.495 -56.228 -20.646 1.00 126.25 309 LYS A O 1
ATOM 2210 N N . ASP A 1 300 ? 15.294 -56.026 -19.308 1.00 121.01 310 ASP A N 1
ATOM 2211 C CA . ASP A 1 300 ? 15.782 -54.820 -19.957 1.00 116.18 310 ASP A CA 1
ATOM 2212 C C . ASP A 1 300 ? 16.937 -55.209 -20.867 1.00 114.62 310 ASP A C 1
ATOM 2213 O O . ASP A 1 300 ? 18.024 -55.548 -20.397 1.00 114.86 310 ASP A O 1
ATOM 2218 N N . ARG A 1 301 ? 16.700 -55.149 -22.174 1.00 111.58 311 ARG A N 1
ATOM 2219 C CA . ARG A 1 301 ? 17.709 -55.538 -23.150 1.00 109.00 311 ARG A CA 1
ATOM 2220 C C . ARG A 1 301 ? 18.733 -54.427 -23.322 1.00 107.28 311 ARG A C 1
ATOM 2221 O O . ARG A 1 301 ? 19.914 -54.686 -23.556 1.00 104.02 311 ARG A O 1
ATOM 2223 N N . ILE A 1 302 ? 18.266 -53.187 -23.206 1.00 110.38 312 ILE A N 1
ATOM 2224 C CA . ILE A 1 302 ? 19.136 -52.022 -23.295 1.00 115.93 312 ILE A CA 1
ATOM 2225 C C . ILE A 1 302 ? 20.252 -52.106 -22.258 1.00 111.25 312 ILE A C 1
ATOM 2226 O O . ILE A 1 302 ? 21.425 -52.238 -22.603 1.00 111.66 312 ILE A O 1
ATOM 2231 N N . GLY A 1 303 ? 19.875 -52.029 -20.986 1.00 109.50 313 GLY A N 1
ATOM 2232 C CA . GLY A 1 303 ? 20.833 -52.119 -19.900 1.00 106.26 313 GLY A CA 1
ATOM 2233 C C . GLY A 1 303 ? 21.693 -53.364 -19.987 1.00 104.57 313 GLY A C 1
ATOM 2234 O O . GLY A 1 303 ? 22.889 -53.322 -19.703 1.00 107.21 313 GLY A O 1
ATOM 2235 N N . GLU A 1 304 ? 21.080 -54.475 -20.384 1.00 98.67 314 GLU A N 1
ATOM 2236 C CA . GLU A 1 304 ? 21.786 -55.745 -20.505 1.00 94.09 314 GLU A CA 1
ATOM 2237 C C . GLU A 1 304 ? 23.040 -55.610 -21.365 1.00 92.68 314 GLU A C 1
ATOM 2238 O O . GLU A 1 304 ? 24.133 -55.998 -20.949 1.00 85.54 314 GLU A O 1
ATOM 2244 N N . GLY A 1 305 ? 22.874 -55.058 -22.563 1.00 94.45 315 GLY A N 1
ATOM 2245 C CA . GLY A 1 305 ? 23.983 -54.862 -23.479 1.00 95.74 315 GLY A CA 1
ATOM 2246 C C . GLY A 1 305 ? 25.014 -53.887 -22.943 1.00 96.01 315 GLY A C 1
ATOM 2247 O O . GLY A 1 305 ? 26.218 -54.136 -23.020 1.00 99.20 315 GLY A O 1
ATOM 2248 N N . ARG A 1 306 ? 24.540 -52.771 -22.397 1.00 90.10 316 ARG A N 1
ATOM 2249 C CA . ARG A 1 306 ? 25.425 -51.779 -21.799 1.00 85.45 316 ARG A CA 1
ATOM 2250 C C . ARG A 1 306 ? 26.165 -52.384 -20.609 1.00 81.51 316 ARG A C 1
ATOM 2251 O O . ARG A 1 306 ? 27.294 -52.000 -20.305 1.00 79.93 316 ARG A O 1
ATOM 2253 N N . ALA A 1 307 ? 25.521 -53.336 -19.942 1.00 80.89 317 ALA A N 1
ATOM 2254 C CA . ALA A 1 307 ? 26.149 -54.064 -18.845 1.00 81.91 317 ALA A CA 1
ATOM 2255 C C . ALA A 1 307 ? 27.218 -55.010 -19.380 1.00 88.56 317 ALA A C 1
ATOM 2256 O O . ALA A 1 307 ? 28.302 -55.123 -18.804 1.00 87.36 317 ALA A O 1
ATOM 2258 N N . CYS A 1 308 ? 26.906 -55.687 -20.483 1.00 92.01 318 CYS A N 1
ATOM 2259 C CA . CYS A 1 308 ? 27.862 -56.569 -21.145 1.00 95.35 318 CYS A CA 1
ATOM 2260 C C . CYS A 1 308 ? 29.059 -55.766 -21.638 1.00 94.23 318 CYS A C 1
ATOM 2261 O O . CYS A 1 308 ? 30.207 -56.188 -21.494 1.00 92.86 318 CYS A O 1
ATOM 2264 N N . TRP A 1 309 ? 28.779 -54.603 -22.222 1.00 89.17 319 TRP A N 1
ATOM 2265 C CA . TRP A 1 309 ? 29.826 -53.698 -22.678 1.00 86.51 319 TRP A CA 1
ATOM 2266 C C . TRP A 1 309 ? 30.675 -53.205 -21.507 1.00 84.38 319 TRP A C 1
ATOM 2267 O O . TRP A 1 309 ? 31.903 -53.252 -21.562 1.00 90.16 319 TRP A O 1
ATOM 2278 N N . SER A 1 310 ? 30.019 -52.738 -20.448 1.00 80.23 320 SER A N 1
ATOM 2279 C CA . SER A 1 310 ? 30.726 -52.261 -19.260 1.00 83.46 320 SER A CA 1
ATOM 2280 C C . SER A 1 310 ? 31.659 -53.327 -18.682 1.00 82.57 320 SER A C 1
ATOM 2281 O O . SER A 1 310 ? 32.796 -53.033 -18.303 1.00 78.77 320 SER A O 1
ATOM 2284 N N . LEU A 1 311 ? 31.172 -54.562 -18.616 1.00 81.41 321 LEU A N 1
ATOM 2285 C CA . LEU A 1 311 ? 31.965 -55.678 -18.108 1.00 87.28 321 LEU A CA 1
ATOM 2286 C C . LEU A 1 311 ? 33.144 -56.014 -19.019 1.00 88.71 321 LEU A C 1
ATOM 2287 O O . LEU A 1 311 ? 34.233 -56.335 -18.544 1.00 82.89 321 LEU A O 1
ATOM 2292 N N . GLY A 1 312 ? 32.921 -55.942 -20.327 1.00 93.02 322 GLY A N 1
ATOM 2293 C CA . GLY A 1 312 ? 33.978 -56.205 -21.284 1.00 98.82 322 GLY A CA 1
ATOM 2294 C C . GLY A 1 312 ? 35.157 -55.279 -21.063 1.00 102.84 322 GLY A C 1
ATOM 2295 O O . GLY A 1 312 ? 36.311 -55.703 -21.112 1.00 109.43 322 GLY A O 1
ATOM 2296 N N . ASN A 1 313 ? 34.860 -54.007 -20.810 1.00 97.45 323 ASN A N 1
ATOM 2297 C CA . ASN A 1 313 ? 35.892 -52.996 -20.609 1.00 99.59 323 ASN A CA 1
ATOM 2298 C C . ASN A 1 313 ? 36.696 -53.209 -19.331 1.00 97.56 323 ASN A C 1
ATOM 2299 O O . ASN A 1 313 ? 37.925 -53.177 -19.353 1.00 104.17 323 ASN A O 1
ATOM 2304 N N . ALA A 1 314 ? 35.996 -53.420 -18.219 1.00 89.36 324 ALA A N 1
ATOM 2305 C CA . ALA A 1 314 ? 36.646 -53.629 -16.926 1.00 87.48 324 ALA A CA 1
ATOM 2306 C C . ALA A 1 314 ? 37.607 -54.818 -16.952 1.00 88.60 324 ALA A C 1
ATOM 2307 O O . ALA A 1 314 ? 38.742 -54.719 -16.488 1.00 81.83 324 ALA A O 1
ATOM 2309 N N . TYR A 1 315 ? 37.143 -55.939 -17.496 1.00 95.61 325 TYR A N 1
ATOM 2310 C CA . TYR A 1 315 ? 37.981 -57.123 -17.658 1.00 100.59 325 TYR A CA 1
ATOM 2311 C C . TYR A 1 315 ? 39.177 -56.836 -18.557 1.00 109.33 325 TYR A C 1
ATOM 2312 O O . TYR A 1 315 ? 40.261 -57.379 -18.354 1.00 115.01 325 TYR A O 1
ATOM 2321 N N . THR A 1 316 ? 38.969 -55.983 -19.555 1.00 112.38 326 THR A N 1
ATOM 2322 C CA . THR A 1 316 ? 40.040 -55.583 -20.458 1.00 118.22 326 THR A CA 1
ATOM 2323 C C . THR A 1 316 ? 41.038 -54.683 -19.738 1.00 116.60 326 THR A C 1
ATOM 2324 O O . THR A 1 316 ? 42.239 -54.719 -20.017 1.00 118.61 326 THR A O 1
ATOM 2328 N N . ALA A 1 317 ? 40.529 -53.879 -18.809 1.00 109.97 327 ALA A N 1
ATOM 2329 C CA . ALA A 1 317 ? 41.358 -52.940 -18.061 1.00 108.19 327 ALA A CA 1
ATOM 2330 C C . ALA A 1 317 ? 42.435 -53.652 -17.249 1.00 109.85 327 ALA A C 1
ATOM 2331 O O . ALA A 1 317 ? 43.566 -53.177 -17.151 1.00 112.33 327 ALA A O 1
ATOM 2333 N N . LEU A 1 318 ? 42.077 -54.789 -16.661 1.00 107.73 328 LEU A N 1
ATOM 2334 C CA . LEU A 1 318 ? 43.035 -55.580 -15.898 1.00 113.30 328 LEU A CA 1
ATOM 2335 C C . LEU A 1 318 ? 43.668 -56.705 -16.725 1.00 123.32 328 LEU A C 1
ATOM 2336 O O . LEU A 1 318 ? 44.502 -57.461 -16.226 1.00 127.19 328 LEU A O 1
ATOM 2341 N N . GLY A 1 319 ? 43.273 -56.798 -17.993 1.00 126.07 329 GLY A N 1
ATOM 2342 C CA . GLY A 1 319 ? 43.847 -57.774 -18.902 1.00 129.23 329 GLY A CA 1
ATOM 2343 C C . GLY A 1 319 ? 43.420 -59.195 -18.601 1.00 131.29 329 GLY A C 1
ATOM 2344 O O . GLY A 1 319 ? 44.251 -60.101 -18.523 1.00 138.62 329 GLY A O 1
ATOM 2345 N N . ASN A 1 320 ? 42.118 -59.392 -18.434 1.00 128.66 330 ASN A N 1
ATOM 2346 C CA . ASN A 1 320 ? 41.582 -60.694 -18.056 1.00 132.10 330 ASN A CA 1
ATOM 2347 C C . ASN A 1 320 ? 41.391 -61.648 -19.238 1.00 137.39 330 ASN A C 1
ATOM 2348 O O . ASN A 1 320 ? 41.015 -62.807 -19.054 1.00 142.13 330 ASN A O 1
ATOM 2353 N N . HIS A 1 321 ? 41.684 -61.172 -20.444 1.00 137.09 331 HIS A N 1
ATOM 2354 C CA . HIS A 1 321 ? 41.583 -62.013 -21.634 1.00 134.63 331 HIS A CA 1
ATOM 2355 C C . HIS A 1 321 ? 40.167 -62.526 -21.907 1.00 130.04 331 HIS A C 1
ATOM 2356 O O . HIS A 1 321 ? 39.243 -61.738 -22.100 1.00 131.03 331 HIS A O 1
ATOM 2358 N N . ASP A 1 322 ? 40.013 -63.847 -21.938 1.00 130.37 332 ASP A N 1
ATOM 2359 C CA . ASP A 1 322 ? 38.794 -64.487 -22.438 1.00 130.19 332 ASP A CA 1
ATOM 2360 C C . ASP A 1 322 ? 37.488 -63.911 -21.890 1.00 121.60 332 ASP A C 1
ATOM 2361 O O . ASP A 1 322 ? 36.581 -63.594 -22.659 1.00 121.61 332 ASP A O 1
ATOM 2366 N N . GLN A 1 323 ? 37.389 -63.771 -20.571 1.00 115.31 333 GLN A N 1
ATOM 2367 C CA . GLN A 1 323 ? 36.150 -63.291 -19.959 1.00 112.57 333 GLN A CA 1
ATOM 2368 C C . GLN A 1 323 ? 35.682 -61.967 -20.563 1.00 106.78 333 GLN A C 1
ATOM 2369 O O . GLN A 1 323 ? 34.481 -61.702 -20.642 1.00 101.70 333 GLN A O 1
ATOM 2375 N N . ALA A 1 324 ? 36.631 -61.139 -20.989 1.00 103.18 334 ALA A N 1
ATOM 2376 C CA . ALA A 1 324 ? 36.297 -59.906 -21.691 1.00 98.21 334 ALA A CA 1
ATOM 2377 C C . ALA A 1 324 ? 35.598 -60.233 -23.007 1.00 103.68 334 ALA A C 1
ATOM 2378 O O . ALA A 1 324 ? 34.595 -59.613 -23.359 1.00 101.99 334 ALA A O 1
ATOM 2380 N N . MET A 1 325 ? 36.133 -61.217 -23.724 1.00 108.09 335 MET A N 1
ATOM 2381 C CA . MET A 1 325 ? 35.565 -61.646 -24.998 1.00 114.77 335 MET A CA 1
ATOM 2382 C C . MET A 1 325 ? 34.165 -62.235 -24.837 1.00 115.93 335 MET A C 1
ATOM 2383 O O . MET A 1 325 ? 33.331 -62.122 -25.737 1.00 119.60 335 MET A O 1
ATOM 2388 N N . HIS A 1 326 ? 33.912 -62.863 -23.693 1.00 110.70 336 HIS A N 1
ATOM 2389 C CA . HIS A 1 326 ? 32.613 -63.476 -23.436 1.00 112.74 336 HIS A CA 1
ATOM 2390 C C . HIS A 1 326 ? 31.493 -62.443 -23.455 1.00 108.15 336 HIS A C 1
ATOM 2391 O O . HIS A 1 326 ? 30.464 -62.640 -24.103 1.00 107.37 336 HIS A O 1
ATOM 2398 N N . PHE A 1 327 ? 31.697 -61.346 -22.733 1.00 103.74 337 PHE A N 1
ATOM 2399 C CA . PHE A 1 327 ? 30.718 -60.266 -22.691 1.00 100.16 337 PHE A CA 1
ATOM 2400 C C . PHE A 1 327 ? 30.701 -59.497 -24.006 1.00 101.34 337 PHE A C 1
ATOM 2401 O O . PHE A 1 327 ? 29.674 -58.945 -24.397 1.00 96.24 337 PHE A O 1
ATOM 2409 N N . ALA A 1 328 ? 31.847 -59.464 -24.681 1.00 108.63 338 ALA A N 1
ATOM 2410 C CA . ALA A 1 328 ? 31.931 -58.895 -26.020 1.00 112.61 338 ALA A CA 1
ATOM 2411 C C . ALA A 1 328 ? 30.863 -59.519 -26.907 1.00 115.05 338 ALA A C 1
ATOM 2412 O O . ALA A 1 328 ? 29.948 -58.837 -27.371 1.00 114.94 338 ALA A O 1
ATOM 2414 N N . GLU A 1 329 ? 30.990 -60.822 -27.140 1.00 116.56 339 GLU A N 1
ATOM 2415 C CA . GLU A 1 329 ? 30.000 -61.562 -27.910 1.00 117.30 339 GLU A CA 1
ATOM 2416 C C . GLU A 1 329 ? 28.599 -61.337 -27.359 1.00 114.56 339 GLU A C 1
ATOM 2417 O O . GLU A 1 329 ? 27.674 -61.010 -28.105 1.00 110.55 339 GLU A O 1
ATOM 2423 N N . LYS A 1 330 ? 28.450 -61.519 -26.049 1.00 111.59 340 LYS A N 1
ATOM 2424 C CA . LYS A 1 330 ? 27.166 -61.324 -25.389 1.00 107.24 340 LYS A CA 1
ATOM 2425 C C . LYS A 1 330 ? 26.571 -59.973 -25.768 1.00 111.15 340 LYS A C 1
ATOM 2426 O O . LYS A 1 330 ? 25.383 -59.873 -26.076 1.00 115.31 340 LYS A O 1
ATOM 2428 N N . HIS A 1 331 ? 27.406 -58.938 -25.751 1.00 109.97 341 HIS A N 1
ATOM 2429 C CA . HIS A 1 331 ? 26.978 -57.597 -26.136 1.00 106.05 341 HIS A CA 1
ATOM 2430 C C . HIS A 1 331 ? 26.702 -57.512 -27.633 1.00 105.98 341 HIS A C 1
ATOM 2431 O O . HIS A 1 331 ? 25.739 -56.871 -28.058 1.00 101.95 341 HIS A O 1
ATOM 2438 N N . LEU A 1 332 ? 27.553 -58.155 -28.428 1.00 107.89 342 LEU A N 1
ATOM 2439 C CA . LEU A 1 332 ? 27.383 -58.165 -29.875 1.00 111.58 342 LEU A CA 1
ATOM 2440 C C . LEU A 1 332 ? 25.961 -58.575 -30.237 1.00 116.51 342 LEU A C 1
ATOM 2441 O O . LEU A 1 332 ? 25.298 -57.913 -31.035 1.00 118.59 342 LEU A O 1
ATOM 2443 N N . GLU A 1 333 ? 25.495 -59.662 -29.629 1.00 118.54 343 GLU A N 1
ATOM 2444 C CA . GLU A 1 333 ? 24.150 -60.172 -29.873 1.00 121.46 343 GLU A CA 1
ATOM 2445 C C . GLU A 1 333 ? 23.092 -59.092 -29.658 1.00 120.57 343 GLU A C 1
ATOM 2446 O O . GLU A 1 333 ? 22.059 -59.077 -30.328 1.00 121.53 343 GLU A O 1
ATOM 2452 N N . ILE A 1 334 ? 23.357 -58.191 -28.718 1.00 118.36 344 ILE A N 1
ATOM 2453 C CA . ILE A 1 334 ? 22.418 -57.125 -28.393 1.00 112.64 344 ILE A CA 1
ATOM 2454 C C . ILE A 1 334 ? 22.896 -55.776 -28.925 1.00 111.46 344 ILE A C 1
ATOM 2455 O O . ILE A 1 334 ? 23.435 -55.687 -30.029 1.00 115.28 344 ILE A O 1
ATOM 2457 N N . VAL B 2 20 ? 21.496 -39.443 -15.377 1.00 83.68 4 VAL B N 1
ATOM 2458 C CA . VAL B 2 20 ? 20.056 -39.261 -15.220 1.00 82.61 4 VAL B CA 1
ATOM 2459 C C . VAL B 2 20 ? 19.718 -38.198 -14.176 1.00 76.69 4 VAL B C 1
ATOM 2460 O O . VAL B 2 20 ? 19.926 -38.403 -12.978 1.00 72.27 4 VAL B O 1
ATOM 2462 N N . MET B 2 21 ? 19.199 -37.063 -14.638 1.00 71.95 5 MET B N 1
ATOM 2463 C CA . MET B 2 21 ? 18.729 -36.014 -13.743 1.00 67.98 5 MET B CA 1
ATOM 2464 C C . MET B 2 21 ? 17.383 -36.388 -13.148 1.00 65.36 5 MET B C 1
ATOM 2465 O O . MET B 2 21 ? 16.432 -36.669 -13.878 1.00 64.98 5 MET B O 1
ATOM 2470 N N . GLU B 2 22 ? 17.295 -36.374 -11.824 1.00 57.06 6 GLU B N 1
ATOM 2471 C CA . GLU B 2 22 ? 16.031 -36.645 -11.165 1.00 51.29 6 GLU B CA 1
ATOM 2472 C C . GLU B 2 22 ? 15.320 -35.328 -10.868 1.00 48.03 6 GLU B C 1
ATOM 2473 O O . GLU B 2 22 ? 15.730 -34.566 -9.992 1.00 42.38 6 GLU B O 1
ATOM 2479 N N . MET B 2 23 ? 14.251 -35.070 -11.615 1.00 49.29 7 MET B N 1
ATOM 2480 C CA . MET B 2 23 ? 13.459 -33.857 -11.461 1.00 41.00 7 MET B CA 1
ATOM 2481 C C . MET B 2 23 ? 12.428 -33.954 -10.342 1.00 51.02 7 MET B C 1
ATOM 2482 O O . MET B 2 23 ? 11.990 -35.044 -9.969 1.00 41.56 7 MET B O 1
ATOM 2487 N N . GLU B 2 24 ? 12.052 -32.796 -9.811 1.00 37.15 8 GLU B N 1
ATOM 2488 C CA . GLU B 2 24 ? 10.868 -32.678 -8.975 1.00 37.54 8 GLU B CA 1
ATOM 2489 C C . GLU B 2 24 ? 9.626 -32.549 -9.862 1.00 42.10 8 GLU B C 1
ATOM 2490 O O . GLU B 2 24 ? 9.694 -32.007 -10.969 1.00 39.46 8 GLU B O 1
ATOM 2496 N N . PRO B 2 25 ? 8.483 -33.049 -9.377 1.00 42.75 9 PRO B N 1
ATOM 2497 C CA . PRO B 2 25 ? 7.250 -33.092 -10.170 1.00 52.50 9 PRO B CA 1
ATOM 2498 C C . PRO B 2 25 ? 6.607 -31.719 -10.344 1.00 54.38 9 PRO B C 1
ATOM 2499 O O . PRO B 2 25 ? 6.920 -30.778 -9.609 1.00 47.74 9 PRO B O 1
ATOM 2503 N N . GLU B 2 26 ? 5.717 -31.612 -11.324 1.00 57.26 10 GLU B N 1
ATOM 2504 C CA . GLU B 2 26 ? 4.908 -30.413 -11.497 1.00 56.78 10 GLU B CA 1
ATOM 2505 C C . GLU B 2 26 ? 3.904 -30.294 -10.356 1.00 48.51 10 GLU B C 1
ATOM 2506 O O . GLU B 2 26 ? 3.620 -31.265 -9.658 1.00 45.74 10 GLU B O 1
ATOM 2512 N N . THR B 2 27 ? 3.370 -29.094 -10.180 1.00 40.21 11 THR B N 1
ATOM 2513 C CA . THR B 2 27 ? 2.183 -28.900 -9.368 1.00 38.06 11 THR B CA 1
ATOM 2514 C C . THR B 2 27 ? 1.031 -28.581 -10.317 1.00 40.39 11 THR B C 1
ATOM 2515 O O . THR B 2 27 ? 1.239 -28.094 -11.427 1.00 44.69 11 THR B O 1
ATOM 2519 N N . MET B 2 28 ? -0.184 -28.902 -9.905 1.00 32.23 12 MET B N 1
ATOM 2520 C CA . MET B 2 28 ? -1.353 -28.468 -10.652 1.00 33.19 12 MET B CA 1
ATOM 2521 C C . MET B 2 28 ? -2.259 -27.695 -9.702 1.00 36.65 12 MET B C 1
ATOM 2522 O O . MET B 2 28 ? -2.164 -27.847 -8.489 1.00 35.24 12 MET B O 1
ATOM 2527 N N . GLU B 2 29 ? -3.108 -26.834 -10.245 1.00 30.24 13 GLU B N 1
ATOM 2528 C CA . GLU B 2 29 ? -4.099 -26.160 -9.427 1.00 31.20 13 GLU B CA 1
ATOM 2529 C C . GLU B 2 29 ? -5.369 -26.997 -9.415 1.00 32.16 13 GLU B C 1
ATOM 2530 O O . GLU B 2 29 ? -5.763 -27.563 -10.436 1.00 34.66 13 GLU B O 1
ATOM 2536 N N . THR B 2 30 ? -5.997 -27.090 -8.251 1.00 32.08 14 THR B N 1
ATOM 2537 C CA . THR B 2 30 ? -7.157 -27.953 -8.099 1.00 35.89 14 THR B CA 1
ATOM 2538 C C . THR B 2 30 ? -8.421 -27.172 -7.768 1.00 36.29 14 THR B C 1
ATOM 2539 O O . THR B 2 30 ? -8.381 -26.127 -7.112 1.00 33.35 14 THR B O 1
ATOM 2543 N N . LYS B 2 31 ? -9.543 -27.687 -8.253 1.00 34.88 15 LYS B N 1
ATOM 2544 C CA . LYS B 2 31 ? -10.849 -27.134 -7.931 1.00 40.12 15 LYS B CA 1
ATOM 2545 C C . LYS B 2 31 ? -11.738 -28.238 -7.351 1.00 41.57 15 LYS B C 1
ATOM 2546 O O . LYS B 2 31 ? -11.499 -29.423 -7.580 1.00 43.80 15 LYS B O 1
ATOM 2552 N N . SER B 2 32 ? -12.751 -27.852 -6.587 1.00 41.87 16 SER B N 1
ATOM 2553 C CA . SER B 2 32 ? -13.705 -28.821 -6.067 1.00 40.74 16 SER B CA 1
ATOM 2554 C C . SER B 2 32 ? -15.127 -28.358 -6.351 1.00 39.78 16 SER B C 1
ATOM 2555 O O . SER B 2 32 ? -15.370 -27.167 -6.542 1.00 59.88 16 SER B O 1
ATOM 2558 N N . VAL B 2 33 ? -16.065 -29.299 -6.380 1.00 64.63 17 VAL B N 1
ATOM 2559 C CA . VAL B 2 33 ? -17.476 -28.960 -6.535 1.00 73.20 17 VAL B CA 1
ATOM 2560 C C . VAL B 2 33 ? -18.076 -28.501 -5.206 1.00 82.58 17 VAL B C 1
ATOM 2561 O O . VAL B 2 33 ? -19.164 -27.926 -5.176 1.00 88.40 17 VAL B O 1
ATOM 2565 N N . ILE B 2 34 ? -17.360 -28.763 -4.114 1.00 84.06 18 ILE B N 1
ATOM 2566 C CA . ILE B 2 34 ? -17.762 -28.301 -2.785 1.00 86.53 18 ILE B CA 1
ATOM 2567 C C . ILE B 2 34 ? -16.685 -27.418 -2.156 1.00 85.75 18 ILE B C 1
ATOM 2568 O O . ILE B 2 34 ? -15.495 -27.714 -2.258 1.00 83.10 18 ILE B O 1
ATOM 2573 N N . ASP B 2 35 ? -17.105 -26.327 -1.523 1.00 95.74 19 ASP B N 1
ATOM 2574 C CA . ASP B 2 35 ? -16.187 -25.477 -0.766 1.00 103.78 19 ASP B CA 1
ATOM 2575 C C . ASP B 2 35 ? -16.539 -25.492 0.722 1.00 125.23 19 ASP B C 1
ATOM 2576 O O . ASP B 2 35 ? -17.582 -24.976 1.126 1.00 123.48 19 ASP B O 1
ATOM 2581 N N . SER B 2 36 ? -15.666 -26.088 1.531 1.00 59.36 20 SER B N 1
ATOM 2582 C CA . SER B 2 36 ? -15.894 -26.195 2.971 1.00 61.99 20 SER B CA 1
ATOM 2583 C C . SER B 2 36 ? -16.026 -24.820 3.618 1.00 74.91 20 SER B C 1
ATOM 2584 O O . SER B 2 36 ? -17.134 -24.325 3.826 1.00 80.45 20 SER B O 1
#

B-factor: mean 59.71, std 25.56, range [6.46, 158.74]

Organism: Mus musculus (NCBI:txid10090)

CATH classification: 1.25.40.10

InterPro domains:
  IPR003109 GoLoco motif [PF02188] (491-510)
  IPR003109 GoLoco motif [PF02188] (544-565)
  IPR003109 GoLoco motif [PF02188] (595-615)
  IPR003109 GoLoco motif [PF02188] (629-650)
  IPR003109 GoLoco motif [PS50877] (490-512)
  IPR003109 GoLoco motif [PS50877] (543-565)
  IPR003109 GoLoco motif [PS50877] (594-616)
  IPR003109 GoLoco motif [PS50877] (628-650)
  IPR003109 GoLoco motif [SM00390] (490-512)
  IPR003109 GoLoco motif [SM00390] (543-565)
  IPR003109 GoLoco motif [SM00390] (594-616)
  IPR003109 GoLoco motif [SM00390] (628-650)
  IPR011990 Tetratricopeptide-like helical domain superfamily [G3DSA:1.25.40.10] (19-357)
  IPR011990 Tetratricopeptide-like helical domain superfamily [G3DSA:1.25.40.10] (459-566)
  IPR011990 Tetratricopeptide-like helical domain superfamily [G3DSA:1.25.40.10] (580-651)
  IPR011990 Tetratricopeptide-like helical domain superfamily [SSF48452] (26-156)
  IPR011990 Tetratricopeptide-like helical domain superfamily [SSF48452] (179-375)
  IPR019734 Tetratricopeptide repeat [PF13176] (204-238)
  IPR019734 Tetratricopeptide repeat [PF13181] (323-353)
  IPR019734 Tetratricopeptide repeat [PS50005] (62-95)

Radius of gyration: 23.52 Å; Cα contacts (8 Å, |Δi|>4): 553; chains: 2; bounding box: 74×56×37 Å

Sequence (338 aa):
GSASCLELALEGERLCKSGDCRAGVSFFEAAVQVGTEDLKTLSAIYSQLGNAYFYLHDYAKALEYHHHDLTLARTIGDQLGEAKASGNLGNTLKVLGNFDEAIVCCQRRHLDISRELNDKVGEARALYNLGNVYHAKGKSFPEDVRNALQAAVDLYEENLSLVTALGDRAAQGRAFGNLGNTHYLLGNFRDAVIAHEQRLLIAKEFGDKAAERRAYSNLGNAYIFLGEFETASEYYKKTLLLARQLKDRAVEAQSCYSLGNTYTLLQDYEKAIDYHLKHLAIAQELKDRIGEGRACWSLGNAYTALGNHDQAMHFAEKHLEIVMEMEPETMETKSVIDS

Foldseek 3Di:
DAVQLVVLQVVLVCCVVVVHNVVSLVSLVVSVVVDDPDLVSVLVSLQSNLVSCVVVVVLVSNLVSLVVSLVSCVVVVPLLSNLSSLQSNLLSCLVVPPLVSSLVSLVSNLVSCVVVVNLVSNLVSLQSNLVSLLSVLVVDPVSNLVSLVSSLVSLVVSCVSVVVVVPLVSLLSSLQSNLVSCVVNPNLVSSLVSLVSNLVSCVVVVNLVSNLSSLQSNLSSCVSVVNLVSSLVSLVVNLVSCVVVVPLVSNLVSLQSNLVSVVSVVNLVSNLVSLVVNCVSCVVVPNPPSNLVSLQSNLVSCVSVPVPPSSVVSVVVNVVD/DDDDDDDDDDDDDPDDD

Secondary structure (DSSP, 8-state):
-HHHHHHHHHHHHHHHHTT-HHHHHHHHHHHHHH--S-HHHHHHHHHHHHHHHHHTT-HHHHHHHHHHHHHHHHHTT-HHHHHHHHHHHHHHHHHHT-HHHHHHHHHHHHHHHHHTT-HHHHHHHHHHHHHHHHHHHHH--HHHHHHHHHHHHHHHHHHHHHHHHT-HHHHHHHHHHHHHHHHHHT-HHHHHHHHHHHHHHHHHHT-HHHHHHHHHHHHHHHHHTT-HHHHHHHHHHHHHHHHHTT-HHHHHHHHHHHHHHHHHTT-HHHHHHHHHHHHHHHHHTT-HHHHHHHHHHHHHHHHHTT-THHHHHHHHHHHH-/---PPPP------S---

Nearest PDB structures (foldseek):
  4g2v-assembly1_A  TM=1.003E+00  e=3.761E-38  Mus musculus
  4wng-assembly1_A  TM=9.938E-01  e=3.705E-34  Homo sapiens
  3sf4-assembly3_C  TM=9.629E-01  e=2.769E-34  Homo sapiens
  6hc2-assembly4_S  TM=9.825E-01  e=4.755E-34  Homo sapiens
  3sf4-assembly1_A  TM=9.617E-01  e=1.462E-33  Homo sapiens

GO terms:
  GO:0097575 lateral cell cortex (C, IDA)
  GO:0005092 GDP-dissociation inhibitor activity (F, IDA)
  GO:0016328 lateral plasma membrane (C, EXP)
  GO:0001965 G-protein alpha-subunit binding (F, IPI)
  GO:0007267 cell-cell signaling (P, IGI)
  GO:0009642 response to light intensity (P, IMP)
  GO:0005515 protein binding (F, IPI)